Protein AF-A0AA35KPJ9-F1 (afdb_monomer)

Secondary structure (DSSP, 8-state):
----HHHHHHTS-HHHHHHHHHHHHHHHHHHHHHHHH-S-SEEEEETTEEEEE-SSEEEETTEEEEPPTT-HHHHHHHHHHHHHHHHHHHHHHHHHHHHH--S---HHHHHHHHHHHHHHHHHHHHHHHHHHHHHHHHHHTT--EEE-HHHHHHHHHHHHHHHHHHHHHHHHHHHHHHHHHHHHHTS-SS---

Organism: NCBI:txid74358

Mean predicted aligned error: 9.38 Å

pLDDT: mean 81.98, std 14.97, range [41.44, 97.06]

Nearest PDB structures (foldseek):
  7ldd-assembly1_G  TM=8.068E-01  e=1.850E-05  Mus musculus
  6wxu-assembly1_D  TM=5.592E-01  e=5.133E-03  Mus musculus
  8d9p-assembly1_A  TM=5.298E-01  e=3.736E+00  synthetic construct
  6z0c-assembly1_A  TM=5.802E-01  e=3.541E+00  Escherichia coli
  4o79-assembly1_A  TM=4.682E-01  e=2.072E+00  Arabidopsis thaliana

Foldseek 3Di:
DPPPPVVVVVVPDVLVVLVVLLVLLVVLLVLLVCQQPDQQFKWWDDPPWIKGGGLFWIDTPNDIDGDDPPDPLSVLLNVLSVLLNVLSVLLNVLSVVQNVDPPDDDLVSLVSNLVSLVSSLVSLVVSLVSVVVVCVVVVVVVTDMDGGPSSVSSVVSSVSSNVSNVSSVVVSVVVVVVVVVVVVVVDDDPDDD

Solvent-accessible surface area (backbone atoms only — not comparable to full-atom values): 10335 Å² total; per-residue (Å²): 136,82,77,66,66,69,62,62,67,64,67,59,50,73,70,57,54,53,50,52,53,44,51,50,49,51,53,41,47,52,50,50,54,50,46,51,72,34,34,46,30,31,36,39,57,50,104,89,54,61,32,28,34,28,80,50,27,28,35,44,89,93,46,72,47,73,56,73,80,81,47,68,67,54,50,53,37,52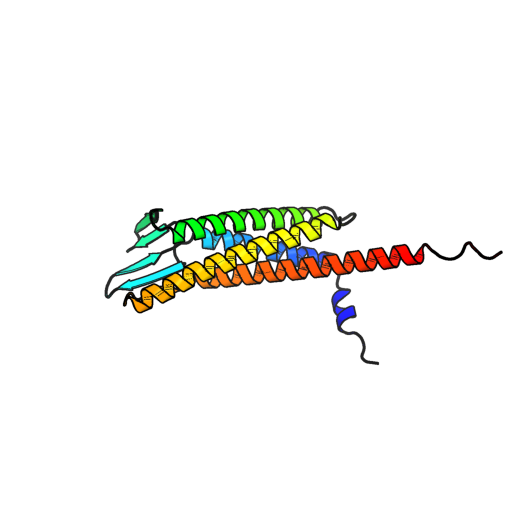,51,29,52,52,51,22,50,55,21,41,50,54,23,46,52,41,45,47,54,59,64,73,45,88,66,80,88,58,70,66,48,41,52,49,28,19,52,26,19,41,52,21,18,53,30,43,48,52,34,50,50,54,53,50,52,51,42,53,55,36,47,76,71,75,41,53,56,44,83,32,70,36,43,57,50,47,53,50,39,25,52,48,27,42,49,55,16,53,53,32,48,51,51,44,51,51,53,54,52,53,52,52,55,56,59,54,70,77,63,83,90,88,85,79,136

Radius of gyration: 22.83 Å; Cα contacts (8 Å, |Δi|>4): 229; chains: 1; bounding box: 68×31×70 Å

Structure (mmCIF, N/CA/C/O backbone):
data_AF-A0AA35KPJ9-F1
#
_entry.id   AF-A0AA35KPJ9-F1
#
loop_
_atom_site.group_PDB
_atom_site.id
_atom_site.type_symbol
_atom_site.label_atom_id
_atom_site.label_alt_id
_atom_site.label_comp_id
_atom_site.label_asym_id
_atom_site.label_entity_id
_atom_site.label_seq_id
_atom_site.pdbx_PDB_ins_code
_atom_site.Cartn_x
_atom_site.Cartn_y
_atom_site.Cartn_z
_atom_site.occupancy
_atom_site.B_iso_or_equiv
_atom_site.auth_seq_id
_atom_site.auth_comp_id
_atom_site.auth_asym_id
_atom_site.auth_atom_id
_atom_site.pdbx_PDB_model_num
ATOM 1 N N . MET A 1 1 ? -38.829 -16.871 12.351 1.00 41.56 1 MET A N 1
ATOM 2 C CA . MET A 1 1 ? -37.809 -16.984 13.416 1.00 41.56 1 MET A CA 1
ATOM 3 C C . MET A 1 1 ? -36.562 -17.565 12.764 1.00 41.56 1 MET A C 1
ATOM 5 O O . MET A 1 1 ? -36.226 -18.721 12.969 1.00 41.56 1 MET A O 1
ATOM 9 N N . GLU A 1 2 ? -35.941 -16.792 11.876 1.00 43.12 2 GLU A N 1
ATOM 10 C CA . GLU A 1 2 ? -34.603 -17.107 11.378 1.00 43.12 2 GLU A CA 1
ATOM 11 C C . GLU A 1 2 ? -33.641 -16.543 12.408 1.00 43.12 2 GLU A C 1
ATOM 13 O O . GLU A 1 2 ? -33.628 -15.341 12.668 1.00 43.12 2 GLU A O 1
ATOM 18 N N . ALA A 1 3 ? -32.958 -17.450 13.096 1.00 41.44 3 ALA A N 1
ATOM 19 C CA . ALA A 1 3 ? -31.947 -17.104 14.066 1.00 41.44 3 ALA A CA 1
ATOM 20 C C . ALA A 1 3 ? -30.833 -16.326 13.360 1.00 41.44 3 ALA A C 1
ATOM 22 O O . ALA A 1 3 ? -30.304 -16.759 12.337 1.00 41.44 3 ALA A O 1
ATOM 23 N N . ASP A 1 4 ? -30.512 -15.179 13.941 1.00 46.62 4 ASP A N 1
ATOM 24 C CA . ASP A 1 4 ? -29.436 -14.273 13.581 1.00 46.62 4 ASP A CA 1
ATOM 25 C C . ASP A 1 4 ? -28.072 -14.956 13.772 1.00 46.62 4 ASP A C 1
ATOM 27 O O . ASP A 1 4 ? -27.367 -14.786 14.766 1.00 46.62 4 ASP A O 1
ATOM 31 N N . THR A 1 5 ? -27.705 -15.814 12.823 1.00 49.47 5 THR A N 1
ATOM 32 C CA . THR A 1 5 ? -26.403 -16.494 12.799 1.00 49.47 5 THR A CA 1
ATOM 33 C C . THR A 1 5 ? -25.242 -15.521 12.572 1.00 49.47 5 THR A C 1
ATOM 35 O O . THR A 1 5 ? -24.089 -15.860 12.836 1.00 49.47 5 THR A O 1
ATOM 38 N N . THR A 1 6 ? -25.530 -14.304 12.106 1.00 51.06 6 THR A N 1
ATOM 39 C CA . THR A 1 6 ? -24.558 -13.223 11.914 1.00 51.06 6 THR A CA 1
ATOM 40 C C . THR A 1 6 ? -24.154 -12.552 13.226 1.00 51.06 6 THR A C 1
ATOM 42 O O . THR A 1 6 ? -22.969 -12.271 13.410 1.00 51.06 6 THR A O 1
ATOM 45 N N . GLU A 1 7 ? -25.084 -12.355 14.164 1.00 47.19 7 GLU A N 1
ATOM 46 C CA . GLU A 1 7 ? -24.769 -11.787 15.482 1.00 47.19 7 GLU A CA 1
ATOM 47 C C . GLU A 1 7 ? -23.964 -12.747 16.378 1.00 47.19 7 GLU A C 1
ATOM 49 O O . GLU A 1 7 ? -23.061 -12.317 17.103 1.00 47.19 7 GLU A O 1
ATOM 54 N N . GLU A 1 8 ? -24.209 -14.058 16.296 1.00 44.59 8 GLU A N 1
ATOM 55 C CA . GLU A 1 8 ? -23.508 -15.061 17.118 1.00 44.59 8 GLU A CA 1
ATOM 56 C C . GLU A 1 8 ? -22.047 -15.280 16.678 1.00 44.59 8 GLU A C 1
ATOM 58 O O . GLU A 1 8 ? -21.158 -15.406 17.525 1.00 44.59 8 GLU A O 1
ATOM 63 N N . PHE A 1 9 ? -21.746 -15.227 15.372 1.00 46.06 9 PHE A N 1
ATOM 64 C CA . PHE A 1 9 ? -20.362 -15.333 14.881 1.00 46.06 9 PHE A CA 1
ATOM 65 C C . PHE A 1 9 ? -19.502 -14.123 15.293 1.00 46.06 9 PHE A C 1
ATOM 67 O O . PHE A 1 9 ? -18.282 -14.230 15.414 1.00 46.06 9 PHE A O 1
ATOM 74 N N . PHE A 1 10 ? -20.129 -12.972 15.562 1.00 46.62 10 PHE A N 1
ATOM 75 C CA . PHE A 1 10 ? -19.443 -11.730 15.925 1.00 46.62 10 PHE A CA 1
ATOM 76 C C . PHE A 1 10 ? -19.302 -11.476 17.428 1.00 46.62 10 PHE A C 1
ATOM 78 O O . PHE A 1 10 ? -18.527 -10.610 17.843 1.00 46.62 10 PHE A O 1
ATOM 85 N N . LYS A 1 11 ? -19.933 -12.304 18.266 1.00 47.31 11 LYS A N 1
ATOM 86 C CA . LYS A 1 11 ? -19.614 -12.401 19.700 1.00 47.31 11 LYS A CA 1
ATOM 87 C C . LYS A 1 11 ? -18.232 -13.014 19.965 1.00 47.31 11 LYS A C 1
ATOM 89 O O . LYS A 1 11 ? -17.787 -13.041 21.118 1.00 47.31 11 LYS A O 1
ATOM 94 N N . LEU A 1 12 ? -17.520 -13.477 18.928 1.00 49.91 12 LEU A N 1
ATOM 95 C CA . LEU A 1 12 ? -16.127 -13.909 19.021 1.00 49.91 12 LEU A CA 1
ATOM 96 C C . LEU A 1 12 ? -15.200 -12.736 19.382 1.00 49.91 12 LEU A C 1
ATOM 98 O O . LEU A 1 12 ? -14.610 -12.067 18.541 1.00 49.91 12 LEU A O 1
ATOM 102 N N . ARG A 1 13 ? -15.046 -12.556 20.697 1.00 62.19 13 ARG A N 1
ATOM 103 C CA . ARG A 1 13 ? -13.891 -12.007 21.418 1.00 62.19 13 ARG A CA 1
ATOM 104 C C . ARG A 1 13 ? -13.207 -10.834 20.676 1.00 62.19 13 ARG A C 1
ATOM 106 O O . ARG A 1 13 ? -12.263 -11.081 19.927 1.00 62.19 13 ARG A O 1
ATOM 113 N N . PRO A 1 14 ? -13.557 -9.559 20.948 1.00 65.25 14 PRO A N 1
ATOM 114 C CA . PRO A 1 14 ? -12.973 -8.375 20.287 1.00 65.25 14 PRO A CA 1
ATOM 115 C C . PRO A 1 14 ? -11.431 -8.337 20.249 1.00 65.25 14 PRO A C 1
ATOM 117 O O . PRO A 1 14 ? -10.837 -7.723 19.365 1.00 65.25 14 PRO A O 1
ATOM 120 N N . GLY A 1 15 ? -10.756 -9.045 21.160 1.00 68.69 15 GLY A N 1
ATOM 121 C CA . GLY A 1 15 ? -9.305 -9.233 21.122 1.00 68.69 15 GLY A CA 1
ATOM 122 C C . GLY A 1 15 ? -8.771 -10.086 19.958 1.00 68.69 15 GLY A C 1
ATOM 123 O O . GLY A 1 15 ? -7.642 -9.861 19.535 1.00 68.69 15 GLY A O 1
ATOM 124 N N . PHE A 1 16 ? -9.529 -11.051 19.424 1.00 76.12 16 PHE A N 1
ATOM 125 C CA . PHE A 1 16 ? -9.117 -11.843 18.254 1.00 76.12 16 PHE A CA 1
ATOM 126 C C . PHE A 1 16 ? -9.136 -10.991 16.984 1.00 76.12 16 PHE A C 1
ATOM 128 O O . PHE A 1 16 ? -8.154 -10.957 16.246 1.00 76.12 16 PHE A O 1
ATOM 135 N N . TYR A 1 17 ? -10.210 -1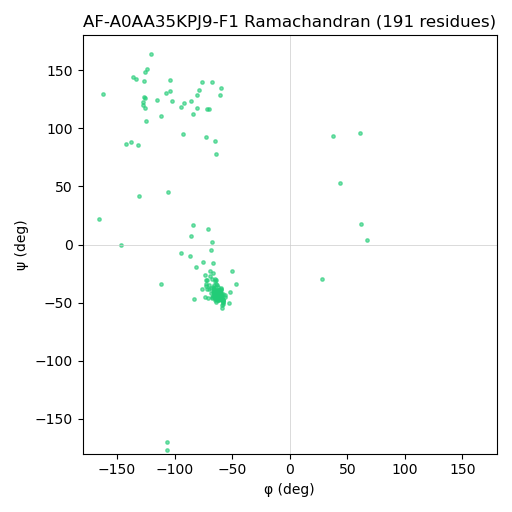0.226 16.793 1.00 76.69 17 TYR A N 1
ATOM 136 C CA . TYR A 1 17 ? -10.358 -9.304 15.672 1.00 76.69 17 TYR A CA 1
ATOM 137 C C . TYR A 1 17 ? -9.234 -8.260 15.623 1.00 76.69 17 TYR A C 1
ATOM 139 O O . TYR A 1 17 ? -8.582 -8.112 14.593 1.00 76.69 17 TYR A O 1
ATOM 147 N N . LYS A 1 18 ? -8.917 -7.613 16.756 1.00 78.38 18 LYS A N 1
ATOM 148 C CA . LYS A 1 18 ? -7.817 -6.633 16.834 1.00 78.38 18 LYS A CA 1
ATOM 149 C C . LYS A 1 18 ? -6.457 -7.240 16.471 1.00 78.38 18 LYS A C 1
ATOM 151 O O . LYS A 1 18 ? -5.658 -6.596 15.797 1.00 78.38 18 LYS A O 1
ATOM 156 N N . LYS A 1 19 ? -6.199 -8.491 16.877 1.00 83.56 19 LYS A N 1
ATOM 157 C CA . LYS A 1 19 ? -4.970 -9.224 16.518 1.00 83.56 19 LYS A CA 1
ATOM 158 C C . LYS A 1 19 ? -4.908 -9.540 15.030 1.00 83.56 19 LYS A C 1
ATOM 160 O O . LYS A 1 19 ? -3.867 -9.321 14.418 1.00 83.56 19 LYS A O 1
ATOM 165 N N . LEU A 1 20 ? -6.007 -10.037 14.463 1.00 86.00 20 LEU A N 1
ATOM 166 C CA . LEU A 1 20 ? -6.095 -10.346 13.039 1.00 86.00 20 LEU A CA 1
ATOM 167 C C . LEU A 1 20 ? -5.899 -9.083 12.198 1.00 86.00 20 LEU A C 1
ATOM 169 O O . LEU A 1 20 ? -5.113 -9.088 11.258 1.00 86.00 20 LEU A O 1
ATOM 173 N N . GLN A 1 21 ? -6.557 -7.990 12.579 1.00 86.19 21 GLN A N 1
ATOM 174 C CA . GLN A 1 21 ? -6.461 -6.708 11.899 1.00 86.19 21 GLN A CA 1
ATOM 175 C C . GLN A 1 21 ? -5.043 -6.128 11.953 1.00 86.19 21 GLN A C 1
ATOM 177 O O . GLN A 1 21 ? -4.507 -5.722 10.924 1.00 86.19 21 GLN A O 1
ATOM 182 N N . TYR A 1 22 ? -4.415 -6.120 13.133 1.00 88.12 22 TYR A N 1
ATOM 183 C CA . TYR A 1 22 ? -3.032 -5.669 13.278 1.00 88.12 22 TYR A CA 1
ATOM 184 C C . TYR A 1 22 ? -2.065 -6.547 12.471 1.00 88.12 22 TYR A C 1
ATOM 186 O O . TYR A 1 22 ? -1.236 -6.026 11.729 1.00 88.12 22 TYR A O 1
ATOM 194 N N . GLY A 1 23 ? -2.209 -7.874 12.550 1.00 91.38 23 GLY A N 1
ATOM 195 C CA . GLY A 1 23 ? -1.393 -8.817 11.784 1.00 91.38 23 GLY A CA 1
ATOM 196 C C . GLY A 1 23 ? -1.528 -8.618 10.273 1.00 91.38 23 GLY A C 1
ATOM 197 O O . GLY A 1 23 ? -0.520 -8.506 9.578 1.00 91.38 23 GLY A O 1
ATOM 198 N N . ALA A 1 24 ? -2.760 -8.492 9.773 1.00 92.81 24 ALA A N 1
ATOM 199 C CA . ALA A 1 24 ? -3.033 -8.200 8.369 1.00 92.81 24 ALA A CA 1
ATOM 200 C C . ALA A 1 24 ? -2.452 -6.843 7.943 1.00 92.81 24 ALA A C 1
ATOM 202 O O . ALA A 1 24 ? -1.857 -6.748 6.873 1.00 92.81 24 ALA A O 1
ATOM 203 N N . GLY A 1 25 ? -2.545 -5.815 8.794 1.00 92.88 25 GLY A N 1
ATOM 204 C CA . GLY A 1 25 ? -1.909 -4.517 8.566 1.00 92.88 25 GLY A CA 1
ATOM 205 C C . GLY A 1 25 ? -0.386 -4.614 8.451 1.00 92.88 25 GLY A C 1
ATOM 206 O O . GLY A 1 25 ? 0.198 -4.018 7.548 1.00 92.88 25 GLY A O 1
ATOM 207 N N . CYS A 1 26 ? 0.262 -5.397 9.320 1.00 94.19 26 CYS A N 1
ATOM 208 C CA . CYS A 1 26 ? 1.713 -5.603 9.284 1.00 94.19 26 CYS A CA 1
ATOM 209 C C . CYS A 1 26 ? 2.148 -6.314 8.007 1.00 94.19 26 CYS A C 1
ATOM 211 O O . CYS A 1 26 ? 3.072 -5.857 7.339 1.00 94.19 26 CYS A O 1
ATOM 213 N N . VAL A 1 27 ? 1.462 -7.402 7.645 1.00 95.56 27 VAL A N 1
ATOM 214 C CA . VAL A 1 27 ? 1.725 -8.122 6.393 1.00 95.56 27 VAL A CA 1
ATOM 215 C C . VAL A 1 27 ? 1.548 -7.181 5.206 1.00 95.56 27 VAL A C 1
ATOM 217 O O . VAL A 1 27 ? 2.441 -7.090 4.370 1.00 95.56 27 VAL A O 1
ATOM 220 N N . ASN A 1 28 ? 0.452 -6.421 5.166 1.00 95.94 28 ASN A N 1
ATOM 221 C CA . ASN A 1 28 ? 0.178 -5.493 4.076 1.00 95.94 28 ASN A CA 1
ATOM 222 C C . ASN A 1 28 ? 1.271 -4.425 3.924 1.00 95.94 28 ASN A C 1
ATOM 224 O O . ASN A 1 28 ? 1.746 -4.160 2.822 1.00 95.94 28 ASN A O 1
ATOM 228 N N . PHE A 1 29 ? 1.714 -3.841 5.040 1.00 95.62 29 PHE A N 1
ATOM 229 C CA . PHE A 1 29 ? 2.783 -2.848 5.038 1.00 95.62 29 PHE A CA 1
ATOM 230 C C . PHE A 1 29 ? 4.129 -3.440 4.606 1.00 95.62 29 PHE A C 1
ATOM 232 O O . PHE A 1 29 ? 4.836 -2.829 3.810 1.00 95.62 29 PHE A O 1
ATOM 239 N N . LEU A 1 30 ? 4.482 -4.640 5.074 1.00 96.06 30 LEU A N 1
ATOM 240 C CA . LEU A 1 30 ? 5.712 -5.311 4.649 1.00 96.06 30 LEU A CA 1
ATOM 241 C C . LEU A 1 30 ? 5.694 -5.616 3.152 1.00 96.06 30 LEU A C 1
ATOM 243 O O . LEU A 1 30 ? 6.676 -5.341 2.465 1.00 96.06 30 LEU A O 1
ATOM 247 N N . VAL A 1 31 ? 4.571 -6.121 2.634 1.00 95.81 31 VAL A N 1
ATOM 248 C CA . VAL A 1 31 ? 4.408 -6.356 1.196 1.00 95.81 31 VAL A CA 1
ATOM 249 C C . VAL A 1 31 ? 4.531 -5.040 0.428 1.00 95.81 31 VAL A C 1
ATOM 251 O O . VAL A 1 31 ? 5.258 -5.012 -0.559 1.00 95.81 31 VAL A O 1
ATOM 254 N N . LEU A 1 32 ? 3.927 -3.942 0.905 1.00 96.12 32 LEU A N 1
ATOM 255 C CA . LEU A 1 32 ? 4.082 -2.611 0.304 1.00 96.12 32 LEU A CA 1
ATOM 256 C C . LEU A 1 32 ? 5.558 -2.187 0.209 1.00 96.12 32 LEU A C 1
ATOM 258 O O . LEU A 1 32 ? 5.989 -1.700 -0.836 1.00 96.12 32 LEU A O 1
ATOM 262 N N . ILE A 1 33 ? 6.352 -2.379 1.265 1.00 95.56 33 ILE A N 1
ATOM 263 C CA . ILE A 1 33 ? 7.787 -2.053 1.237 1.00 95.56 33 ILE A CA 1
ATOM 264 C C . ILE A 1 33 ? 8.531 -2.938 0.234 1.00 95.56 33 ILE A C 1
ATOM 266 O O . ILE A 1 33 ? 9.304 -2.416 -0.569 1.00 95.56 33 ILE A O 1
ATOM 270 N N . ILE A 1 34 ? 8.267 -4.249 0.242 1.00 94.75 34 ILE A N 1
ATOM 271 C CA . ILE A 1 34 ? 8.905 -5.215 -0.662 1.00 94.75 34 ILE A CA 1
ATOM 272 C C . ILE A 1 34 ? 8.628 -4.846 -2.119 1.00 94.75 34 ILE A C 1
ATOM 274 O O . ILE A 1 34 ? 9.573 -4.682 -2.887 1.00 94.75 34 ILE A O 1
ATOM 278 N N . ILE A 1 35 ? 7.363 -4.640 -2.497 1.00 94.25 35 ILE A N 1
ATOM 279 C CA . ILE A 1 35 ? 7.035 -4.267 -3.877 1.00 94.25 35 ILE A CA 1
ATOM 280 C C . ILE A 1 35 ? 7.615 -2.901 -4.232 1.00 94.25 35 ILE A C 1
ATOM 282 O O . ILE A 1 35 ? 8.008 -2.693 -5.369 1.00 94.25 35 ILE A O 1
ATOM 286 N N . THR A 1 36 ? 7.734 -1.970 -3.281 1.00 93.38 36 THR A N 1
ATOM 287 C CA . THR A 1 36 ? 8.316 -0.654 -3.568 1.00 93.38 36 THR A CA 1
ATOM 288 C C . THR A 1 36 ? 9.765 -0.788 -4.019 1.00 93.38 36 THR A C 1
ATOM 290 O O . THR A 1 36 ? 10.137 -0.178 -5.013 1.00 93.38 36 THR A O 1
ATOM 293 N N . ILE A 1 37 ? 10.584 -1.575 -3.319 1.00 92.12 37 ILE A N 1
ATOM 294 C CA . ILE A 1 37 ? 12.017 -1.720 -3.636 1.00 92.12 37 ILE A CA 1
ATOM 295 C C . ILE A 1 37 ? 12.292 -2.709 -4.773 1.00 92.12 37 ILE A C 1
ATOM 297 O O . ILE A 1 37 ? 13.381 -2.697 -5.352 1.00 92.12 37 ILE A O 1
ATOM 301 N N . SER A 1 38 ? 11.331 -3.580 -5.066 1.00 92.06 38 SER A N 1
ATOM 302 C CA . SER A 1 38 ? 11.521 -4.698 -5.974 1.00 92.06 38 SER A CA 1
ATOM 303 C C . SER A 1 38 ? 11.534 -4.261 -7.452 1.00 92.06 38 SER A C 1
ATOM 305 O O . SER A 1 38 ? 10.757 -3.389 -7.861 1.00 92.06 38 SER A O 1
ATOM 307 N N . PRO A 1 39 ? 12.424 -4.843 -8.281 1.00 89.25 39 PRO A N 1
ATOM 308 C CA . PRO A 1 39 ? 12.539 -4.532 -9.703 1.00 89.25 39 PRO A CA 1
ATOM 309 C C . PRO A 1 39 ? 11.576 -5.337 -10.598 1.00 89.25 39 PRO A C 1
ATOM 311 O O . PRO A 1 39 ? 11.722 -5.276 -11.818 1.00 89.25 39 PRO A O 1
ATOM 314 N N . TYR A 1 40 ? 10.639 -6.117 -10.043 1.00 90.44 40 TYR A N 1
ATOM 315 C CA . TYR A 1 40 ? 9.807 -7.083 -10.780 1.00 90.44 40 TYR A CA 1
ATOM 316 C C . TYR A 1 40 ? 8.357 -6.607 -10.963 1.00 90.44 40 TYR A C 1
ATOM 318 O O . TYR A 1 40 ? 7.407 -7.374 -10.784 1.00 90.44 40 TYR A O 1
ATOM 326 N N . TRP A 1 41 ? 8.169 -5.339 -11.343 1.00 91.56 41 TRP A N 1
ATOM 327 C CA . TRP A 1 41 ? 6.844 -4.794 -11.672 1.00 91.56 41 TRP A CA 1
ATOM 328 C C . TRP A 1 41 ? 6.429 -5.094 -13.103 1.00 91.56 41 TRP A C 1
ATOM 330 O O . TRP A 1 41 ? 5.302 -5.520 -13.352 1.00 91.56 41 TRP A O 1
ATOM 340 N N . LEU A 1 42 ? 7.345 -4.851 -14.032 1.00 89.25 42 LEU A N 1
ATOM 341 C CA . LEU A 1 42 ? 7.136 -5.001 -15.462 1.00 89.25 42 LEU A CA 1
ATOM 342 C C . LEU A 1 42 ? 8.317 -5.760 -16.061 1.00 89.25 42 LEU A C 1
ATOM 344 O O . LEU A 1 42 ? 9.463 -5.523 -15.680 1.00 89.25 42 LEU A O 1
ATOM 348 N N . GLU A 1 43 ? 8.043 -6.626 -17.026 1.00 88.38 43 GLU A N 1
ATOM 349 C CA . GLU A 1 43 ? 9.057 -7.292 -17.841 1.00 88.38 43 GLU A CA 1
ATOM 350 C C . GLU A 1 43 ? 8.918 -6.849 -19.290 1.00 88.38 43 GLU A C 1
ATOM 352 O O . GLU A 1 43 ? 7.853 -6.970 -19.899 1.00 88.38 43 GLU A O 1
ATOM 357 N N . TYR A 1 44 ? 10.016 -6.329 -19.828 1.00 84.06 44 TYR A N 1
ATOM 358 C CA . TYR A 1 44 ? 10.185 -6.069 -21.246 1.00 84.06 44 TYR A CA 1
ATOM 359 C C . TYR A 1 44 ? 10.824 -7.301 -21.880 1.00 84.06 44 TYR A C 1
ATOM 361 O O . TYR A 1 44 ? 11.931 -7.683 -21.489 1.00 84.06 44 TYR A O 1
ATOM 369 N N . SER A 1 45 ? 10.159 -7.892 -22.874 1.00 76.00 45 SER A N 1
ATOM 370 C CA . SER A 1 45 ? 10.732 -8.974 -23.676 1.00 76.00 45 SER A CA 1
ATOM 371 C C . SER A 1 45 ? 10.973 -8.488 -25.100 1.00 76.00 45 SER A C 1
ATOM 373 O O . SER A 1 45 ? 10.038 -8.214 -25.849 1.00 76.00 45 SER A O 1
ATOM 375 N N . ALA A 1 46 ? 12.246 -8.352 -25.468 1.00 69.19 46 ALA A N 1
ATOM 376 C CA . ALA A 1 46 ? 12.668 -8.059 -26.832 1.00 69.19 46 ALA A CA 1
ATOM 377 C C . ALA A 1 46 ? 13.653 -9.145 -27.267 1.00 69.19 46 ALA A C 1
ATOM 379 O O . ALA A 1 46 ? 14.765 -9.140 -26.754 1.00 69.19 46 ALA A O 1
ATOM 380 N N . GLU A 1 47 ? 13.203 -10.057 -28.145 1.00 60.28 47 GLU A N 1
ATOM 381 C CA . GLU A 1 47 ? 13.838 -11.165 -28.912 1.00 60.28 47 GLU A CA 1
ATOM 382 C C . GLU A 1 47 ? 15.106 -11.896 -28.386 1.00 60.28 47 GLU A C 1
ATOM 384 O O . GLU A 1 47 ? 15.258 -13.085 -28.647 1.00 60.28 47 GLU A O 1
ATOM 389 N N . ALA A 1 48 ? 15.997 -11.270 -27.617 1.00 63.97 48 ALA A N 1
ATOM 390 C CA . ALA A 1 48 ? 17.134 -11.896 -26.932 1.00 63.97 48 ALA A CA 1
ATOM 391 C C . ALA A 1 48 ? 17.504 -11.257 -25.571 1.00 63.97 48 ALA A C 1
ATOM 393 O O . ALA A 1 48 ? 18.449 -11.697 -24.918 1.00 63.97 48 ALA A O 1
ATOM 394 N N . ASN A 1 49 ? 16.795 -10.213 -25.132 1.00 68.62 49 ASN A N 1
ATOM 395 C CA . ASN A 1 49 ? 17.158 -9.379 -23.990 1.00 68.62 49 ASN A CA 1
ATOM 396 C C . ASN A 1 49 ? 15.934 -9.048 -23.128 1.00 68.62 49 ASN A C 1
ATOM 398 O O . ASN A 1 49 ? 15.300 -8.005 -23.299 1.00 68.62 49 ASN A O 1
ATOM 402 N N . ASN A 1 50 ? 15.635 -9.920 -22.163 1.00 76.75 50 ASN A N 1
ATOM 403 C CA . ASN A 1 50 ? 14.631 -9.625 -21.145 1.00 76.75 50 ASN A CA 1
ATOM 404 C C . ASN A 1 50 ? 15.222 -8.697 -20.083 1.00 76.75 50 ASN A C 1
ATOM 406 O O . ASN A 1 50 ? 16.319 -8.938 -19.561 1.00 76.75 50 ASN A O 1
ATOM 410 N N . PHE A 1 51 ? 14.482 -7.651 -19.735 1.00 86.31 51 PHE A N 1
ATOM 411 C CA . PHE A 1 51 ? 14.818 -6.816 -18.593 1.00 86.31 51 PHE A CA 1
ATOM 412 C C . PHE A 1 51 ? 13.589 -6.498 -17.768 1.00 86.31 51 PHE A C 1
ATOM 414 O O . PHE A 1 51 ? 12.489 -6.316 -18.288 1.00 86.31 51 PHE A O 1
ATOM 421 N N . THR A 1 52 ? 13.797 -6.440 -16.460 1.00 88.94 52 THR A N 1
ATOM 422 C CA . THR A 1 52 ? 12.738 -6.163 -15.503 1.00 88.94 52 THR A CA 1
ATOM 423 C C . THR A 1 52 ? 12.864 -4.730 -15.027 1.00 88.94 52 THR A C 1
ATOM 425 O O . THR A 1 52 ? 13.963 -4.194 -14.844 1.00 88.94 52 THR A O 1
ATOM 428 N N . MET A 1 53 ? 11.726 -4.083 -14.856 1.00 87.56 53 MET A N 1
ATOM 429 C CA . MET A 1 53 ? 11.633 -2.702 -14.438 1.00 87.56 53 MET A CA 1
ATOM 430 C C . MET A 1 53 ? 10.735 -2.621 -13.213 1.00 87.56 53 MET A C 1
ATOM 432 O O . MET A 1 53 ? 9.599 -3.085 -13.236 1.00 87.56 53 MET A O 1
ATOM 436 N N . GLY A 1 54 ? 11.257 -2.019 -12.150 1.00 89.44 54 GLY A N 1
ATOM 437 C CA . GLY A 1 54 ? 10.513 -1.614 -10.967 1.00 89.44 54 GLY A CA 1
ATOM 438 C C . GLY A 1 54 ? 10.321 -0.104 -10.904 1.00 89.44 54 GLY A C 1
ATOM 439 O O . GLY A 1 54 ? 10.626 0.646 -11.833 1.00 89.44 54 GLY A O 1
ATOM 440 N N . VAL A 1 55 ? 9.840 0.358 -9.751 1.00 89.31 55 VAL A N 1
ATOM 441 C CA . VAL A 1 55 ? 9.568 1.782 -9.508 1.00 89.31 55 VAL A CA 1
ATOM 442 C C . VAL A 1 55 ? 10.866 2.598 -9.408 1.00 89.31 55 VAL A C 1
ATOM 444 O O . VAL A 1 55 ? 10.949 3.727 -9.907 1.00 89.31 55 VAL A O 1
ATOM 447 N N . TRP A 1 56 ? 11.903 2.037 -8.782 1.00 90.81 56 TRP A N 1
ATOM 448 C CA . TRP A 1 56 ? 13.181 2.722 -8.528 1.00 90.81 56 TRP A CA 1
ATOM 449 C C . TRP A 1 56 ? 14.341 2.149 -9.325 1.00 90.81 56 TRP A C 1
ATOM 451 O O . TRP A 1 56 ? 15.234 2.891 -9.734 1.00 90.81 56 TRP A O 1
ATOM 461 N N . THR A 1 57 ? 14.324 0.843 -9.550 1.00 90.62 57 THR A N 1
ATOM 462 C CA . THR A 1 57 ? 15.423 0.087 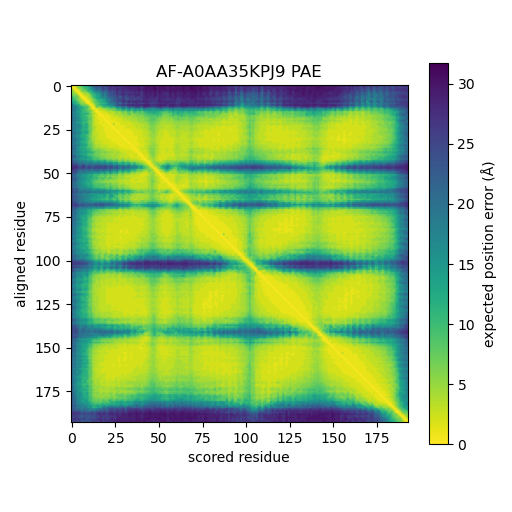-10.138 1.00 90.62 57 THR A CA 1
ATOM 463 C C . THR A 1 57 ? 14.949 -0.657 -11.373 1.00 90.62 57 THR A C 1
ATOM 465 O O . THR A 1 57 ? 13.778 -0.999 -11.509 1.00 90.62 57 THR A O 1
ATOM 468 N N . TYR A 1 58 ? 15.866 -0.880 -12.300 1.00 89.44 58 TYR A N 1
ATOM 469 C CA . TYR A 1 58 ? 15.680 -1.796 -13.415 1.00 89.44 58 TYR A CA 1
ATOM 470 C C . TYR A 1 58 ? 16.837 -2.784 -13.396 1.00 89.44 58 TYR A C 1
ATOM 472 O O . TYR A 1 58 ? 17.939 -2.430 -12.971 1.00 89.44 58 TYR A O 1
ATOM 480 N N . CYS A 1 59 ? 16.605 -4.011 -13.842 1.00 88.31 59 CYS A N 1
ATOM 481 C CA . CYS A 1 59 ? 17.631 -5.038 -13.906 1.00 88.31 59 CYS A CA 1
ATOM 482 C C . CYS A 1 59 ? 17.691 -5.628 -15.316 1.00 88.31 59 CYS A C 1
ATOM 484 O O . CYS A 1 59 ? 16.692 -6.086 -15.864 1.00 88.31 59 CYS A O 1
ATOM 486 N N . PHE A 1 60 ? 18.893 -5.622 -15.888 1.00 86.88 60 PHE A N 1
ATOM 487 C CA . PHE A 1 60 ? 19.213 -6.145 -17.211 1.00 86.88 60 PHE A CA 1
ATOM 488 C C . PHE A 1 60 ? 20.386 -7.121 -17.078 1.00 86.88 60 PHE A C 1
ATOM 490 O O . PHE A 1 60 ? 21.438 -6.741 -16.566 1.00 86.88 60 PHE A O 1
ATOM 497 N N . GLN A 1 61 ? 20.222 -8.379 -17.506 1.00 78.62 61 GLN A N 1
ATOM 498 C CA . GLN A 1 61 ? 21.284 -9.404 -17.480 1.00 78.62 61 GLN A CA 1
ATOM 499 C C . GLN A 1 61 ? 22.107 -9.429 -16.164 1.00 78.62 61 GLN A C 1
ATOM 501 O O . GLN A 1 61 ? 23.336 -9.351 -16.172 1.00 78.62 61 GLN A O 1
ATOM 506 N N . LYS A 1 62 ? 21.425 -9.515 -15.010 1.00 75.94 62 LYS A N 1
ATOM 507 C CA . LYS A 1 62 ? 22.004 -9.513 -13.641 1.00 75.94 62 LYS A CA 1
ATOM 508 C C . LYS A 1 62 ? 22.676 -8.207 -13.187 1.00 75.94 62 LYS A C 1
ATOM 510 O O . LYS A 1 62 ? 23.208 -8.160 -12.080 1.00 75.94 62 LYS A O 1
ATOM 515 N N . LYS A 1 63 ? 22.640 -7.142 -13.988 1.00 85.38 63 LYS A N 1
ATOM 516 C CA . LYS A 1 63 ? 23.068 -5.799 -13.579 1.00 85.38 63 LYS A CA 1
ATOM 517 C C . LYS A 1 63 ? 21.843 -4.950 -13.282 1.00 85.38 63 LYS A C 1
ATOM 519 O O . LYS A 1 63 ? 20.986 -4.783 -14.144 1.00 85.38 63 LYS A O 1
ATOM 524 N N . CYS A 1 64 ? 21.774 -4.412 -12.070 1.00 88.56 64 CYS A N 1
ATOM 525 C CA . CYS A 1 64 ? 20.693 -3.525 -11.666 1.00 88.56 64 CYS A CA 1
ATOM 526 C C . CYS A 1 64 ? 21.174 -2.075 -11.652 1.00 88.56 64 CYS A C 1
ATOM 528 O O . CYS A 1 64 ? 22.238 -1.765 -11.115 1.00 88.56 64 CYS A O 1
ATOM 530 N N . GLY A 1 65 ? 20.388 -1.198 -12.265 1.00 86.88 65 GLY A N 1
ATOM 531 C CA . GLY A 1 65 ? 20.611 0.239 -12.310 1.00 86.88 65 GLY A CA 1
ATOM 532 C C . GLY A 1 65 ? 19.444 1.001 -11.694 1.00 86.88 65 GLY A C 1
ATOM 533 O O . GLY A 1 65 ? 18.347 0.473 -11.510 1.00 86.88 65 GLY A O 1
ATOM 534 N N . LEU A 1 66 ? 19.677 2.273 -11.380 1.00 87.00 66 LEU A N 1
ATOM 535 C CA . LEU A 1 66 ? 18.628 3.194 -10.951 1.00 87.00 66 LEU A CA 1
ATOM 536 C C . LEU A 1 66 ? 17.878 3.727 -12.169 1.00 87.00 66 LEU A C 1
ATOM 538 O O . LEU A 1 66 ? 18.484 4.243 -13.109 1.00 87.00 66 LEU A O 1
ATOM 542 N N . VAL A 1 67 ? 16.550 3.637 -12.141 1.00 83.00 67 VAL A N 1
ATOM 543 C CA . VAL A 1 67 ? 15.709 4.221 -13.184 1.00 83.00 67 VAL A CA 1
ATOM 544 C C . VAL A 1 67 ? 15.769 5.741 -13.058 1.00 83.00 67 VAL A C 1
ATOM 546 O O . VAL A 1 67 ? 15.331 6.316 -12.053 1.00 83.00 67 VAL A O 1
ATOM 549 N N . SER A 1 68 ? 16.298 6.391 -14.094 1.00 75.06 68 SER A N 1
ATOM 550 C CA . SER A 1 68 ? 16.422 7.846 -14.147 1.00 75.06 68 SER A CA 1
ATOM 551 C C . SER A 1 68 ? 15.053 8.523 -14.027 1.00 75.06 68 SER A C 1
ATOM 553 O O . SER A 1 68 ? 14.086 8.140 -14.686 1.00 75.06 68 SER A O 1
ATOM 555 N N . ALA A 1 69 ? 14.970 9.563 -13.194 1.00 61.84 69 ALA A N 1
ATOM 556 C CA . ALA A 1 69 ? 13.734 10.277 -12.857 1.00 61.84 69 ALA A CA 1
ATOM 557 C C . ALA A 1 69 ? 13.159 11.136 -14.004 1.00 61.84 69 ALA A C 1
ATOM 559 O O . ALA A 1 69 ? 12.285 11.966 -13.775 1.00 61.84 69 ALA A O 1
ATOM 560 N N . ARG A 1 70 ? 13.637 10.965 -15.243 1.00 69.56 70 ARG A N 1
ATOM 561 C CA . ARG A 1 70 ? 13.259 11.817 -16.378 1.00 69.56 70 ARG A CA 1
ATOM 562 C C . ARG A 1 70 ? 11.810 11.618 -16.829 1.00 69.56 70 ARG A C 1
ATOM 564 O O . ARG A 1 70 ? 11.241 12.508 -17.450 1.00 69.56 70 ARG A O 1
ATOM 571 N N . SER A 1 71 ? 11.206 10.466 -16.537 1.00 81.19 71 SER A N 1
ATOM 572 C CA . SER A 1 71 ? 9.816 10.211 -16.917 1.00 81.19 71 SER A CA 1
ATOM 573 C C . SER A 1 71 ? 8.838 10.758 -15.870 1.00 81.19 71 SER A C 1
ATOM 575 O O . SER A 1 71 ? 8.890 10.393 -14.695 1.00 81.19 71 SER A O 1
ATOM 577 N N . VAL A 1 72 ? 7.920 11.620 -16.316 1.00 86.75 72 VAL A N 1
ATOM 578 C CA . VAL A 1 72 ? 6.927 12.287 -15.454 1.00 86.75 72 VAL A CA 1
ATOM 579 C C . VAL A 1 72 ? 6.033 11.273 -14.734 1.00 86.75 72 VAL A C 1
ATOM 581 O O . VAL A 1 72 ? 5.747 11.431 -13.551 1.00 86.75 72 VAL A O 1
ATOM 584 N N . TYR A 1 73 ? 5.633 10.193 -15.412 1.00 88.50 73 TYR A N 1
ATOM 585 C CA . TYR A 1 73 ? 4.748 9.192 -14.811 1.00 88.50 73 TYR A CA 1
ATOM 586 C C . TYR A 1 73 ? 5.419 8.449 -13.643 1.00 88.50 73 TYR A C 1
ATOM 588 O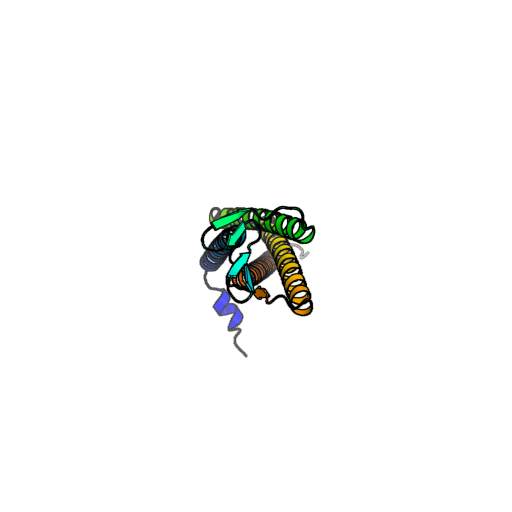 O . TYR A 1 73 ? 4.773 8.250 -12.618 1.00 88.50 73 TYR A O 1
ATOM 596 N N . LEU A 1 74 ? 6.712 8.100 -13.740 1.00 89.00 74 LEU A N 1
ATOM 597 C CA . LEU A 1 74 ? 7.427 7.460 -12.628 1.00 89.00 74 LEU A CA 1
ATOM 598 C C . LEU A 1 74 ? 7.576 8.393 -11.436 1.00 89.00 74 LEU A C 1
ATOM 600 O O . LEU A 1 74 ? 7.526 7.927 -10.305 1.00 89.00 74 LEU A O 1
ATOM 604 N N . PHE A 1 75 ? 7.750 9.695 -11.668 1.00 91.69 75 PHE A N 1
ATOM 605 C CA . PHE A 1 75 ? 7.787 10.666 -10.578 1.00 91.69 75 PHE A CA 1
ATOM 606 C C . PHE A 1 75 ? 6.464 10.673 -9.798 1.00 91.69 75 PHE A C 1
ATOM 608 O O . PHE A 1 75 ? 6.473 10.568 -8.572 1.00 91.69 75 PHE A O 1
ATOM 615 N N . VAL A 1 76 ? 5.331 10.704 -10.508 1.00 93.44 76 VAL A N 1
ATOM 616 C CA . VAL A 1 76 ? 3.994 10.644 -9.894 1.00 93.44 76 VAL A CA 1
ATOM 617 C C . VAL A 1 76 ? 3.785 9.323 -9.154 1.00 93.44 76 VAL A C 1
ATOM 619 O O . VAL A 1 76 ? 3.377 9.333 -7.996 1.00 93.44 76 VAL A O 1
ATOM 622 N N . VAL A 1 77 ? 4.117 8.189 -9.780 1.00 93.81 77 VAL A N 1
ATOM 623 C CA . VAL A 1 77 ? 4.017 6.865 -9.147 1.00 93.81 77 VAL A CA 1
ATOM 624 C C . VAL A 1 77 ? 4.859 6.820 -7.870 1.00 93.81 77 VAL A C 1
ATOM 626 O O . VAL A 1 77 ? 4.334 6.490 -6.813 1.00 93.81 77 VAL A O 1
ATOM 629 N N . ARG A 1 78 ? 6.129 7.237 -7.911 1.00 94.12 78 ARG A N 1
ATOM 630 C CA . ARG A 1 78 ? 7.008 7.282 -6.729 1.00 94.12 78 ARG A CA 1
ATOM 631 C C . ARG A 1 78 ? 6.421 8.121 -5.597 1.00 94.12 78 ARG A C 1
ATOM 633 O O . ARG A 1 78 ? 6.446 7.683 -4.450 1.00 94.12 78 ARG A O 1
ATOM 640 N N . ALA A 1 79 ? 5.866 9.292 -5.909 1.00 95.69 79 ALA A N 1
ATOM 641 C CA . ALA A 1 79 ? 5.215 10.139 -4.915 1.00 95.69 79 ALA A CA 1
ATOM 642 C C . ALA A 1 79 ? 4.001 9.439 -4.276 1.00 95.69 79 ALA A C 1
ATOM 644 O O . ALA A 1 79 ? 3.874 9.435 -3.053 1.00 95.69 79 ALA A O 1
ATOM 645 N N . LEU A 1 80 ? 3.155 8.784 -5.079 1.00 96.19 80 LEU A N 1
ATOM 646 C CA . LEU A 1 80 ? 2.006 8.016 -4.585 1.00 96.19 80 LEU A CA 1
ATOM 647 C C . LEU A 1 80 ? 2.431 6.859 -3.672 1.00 96.19 80 LEU A C 1
ATOM 649 O O . LEU A 1 80 ? 1.814 6.658 -2.630 1.00 96.19 80 LEU A O 1
ATOM 653 N N . PHE A 1 81 ? 3.506 6.145 -4.017 1.00 94.94 81 PHE A N 1
ATOM 654 C CA . PHE A 1 81 ? 4.076 5.094 -3.169 1.00 94.94 81 PHE A CA 1
ATOM 655 C C . PHE A 1 81 ? 4.577 5.640 -1.830 1.00 94.94 81 PHE A C 1
ATOM 657 O O . PHE A 1 81 ? 4.285 5.061 -0.788 1.00 94.94 81 PHE A O 1
ATOM 664 N N . ILE A 1 82 ? 5.279 6.776 -1.830 1.00 96.00 82 ILE A N 1
ATOM 665 C CA . ILE A 1 82 ? 5.758 7.414 -0.594 1.00 96.00 82 ILE A CA 1
ATOM 666 C C . ILE A 1 82 ? 4.580 7.824 0.298 1.00 96.00 82 ILE A C 1
ATOM 668 O O . ILE A 1 82 ? 4.605 7.566 1.502 1.00 96.00 82 ILE A O 1
ATOM 672 N N . ILE A 1 83 ? 3.531 8.412 -0.285 1.00 96.25 83 ILE A N 1
ATOM 673 C CA . ILE A 1 83 ? 2.314 8.776 0.453 1.00 96.25 83 ILE A CA 1
ATOM 674 C C . ILE A 1 83 ? 1.644 7.518 1.018 1.00 96.25 83 ILE A C 1
ATOM 676 O O . ILE A 1 83 ? 1.317 7.487 2.202 1.00 96.25 83 ILE A O 1
ATOM 680 N N . ALA A 1 84 ? 1.505 6.456 0.218 1.00 95.75 84 ALA A N 1
ATOM 681 C CA . ALA A 1 84 ? 0.926 5.191 0.663 1.00 95.75 84 ALA A CA 1
ATOM 682 C C . ALA A 1 84 ? 1.722 4.559 1.816 1.00 95.75 84 ALA A C 1
ATOM 684 O O . ALA A 1 84 ? 1.121 4.073 2.772 1.00 95.75 84 ALA A O 1
ATOM 685 N N . ILE A 1 85 ? 3.058 4.618 1.780 1.00 96.25 85 ILE A N 1
ATOM 686 C CA . ILE A 1 85 ? 3.923 4.151 2.874 1.00 96.25 85 ILE A CA 1
ATOM 687 C C . ILE A 1 85 ? 3.699 4.993 4.135 1.00 96.25 85 ILE A C 1
ATOM 689 O O . ILE A 1 85 ? 3.511 4.434 5.215 1.00 96.25 85 ILE A O 1
ATOM 693 N N . GLY A 1 86 ? 3.664 6.323 4.020 1.00 95.94 86 GLY A N 1
ATOM 694 C CA . GLY A 1 86 ? 3.391 7.207 5.158 1.00 95.94 86 GLY A CA 1
ATOM 695 C C . GLY A 1 86 ? 2.017 6.946 5.788 1.00 95.94 86 GLY A C 1
ATOM 696 O O . GLY A 1 86 ? 1.886 6.801 7.007 1.00 95.94 86 GLY A O 1
ATOM 697 N N . CYS A 1 87 ? 0.986 6.803 4.956 1.00 94.94 87 CYS A N 1
ATOM 698 C CA . CYS A 1 87 ? -0.364 6.462 5.394 1.00 94.94 87 CYS A CA 1
ATOM 699 C C . CYS A 1 87 ? -0.437 5.056 6.016 1.00 94.94 87 CYS A C 1
ATOM 701 O O . CYS A 1 87 ? -1.034 4.887 7.077 1.00 94.94 87 CYS A O 1
ATOM 703 N N . GLY A 1 88 ? 0.228 4.059 5.429 1.00 93.12 88 GLY A N 1
ATOM 704 C CA . GLY A 1 88 ? 0.307 2.706 5.981 1.00 93.12 88 GLY A CA 1
ATOM 705 C C . GLY A 1 88 ? 1.011 2.661 7.341 1.00 93.12 88 GLY A C 1
ATOM 706 O O . GLY A 1 88 ? 0.540 1.995 8.262 1.00 93.12 88 GLY A O 1
ATOM 707 N N . LEU A 1 89 ? 2.086 3.433 7.517 1.00 94.19 89 LEU A N 1
ATOM 708 C CA . LEU A 1 89 ? 2.801 3.524 8.790 1.00 94.19 89 LEU A CA 1
ATOM 709 C C . LEU A 1 89 ? 1.934 4.162 9.885 1.00 94.19 89 LEU A C 1
ATOM 711 O O . LEU A 1 89 ? 1.860 3.655 11.003 1.00 94.19 89 LEU A O 1
ATOM 715 N N . THR A 1 90 ? 1.234 5.253 9.570 1.00 92.62 90 THR A N 1
ATOM 716 C CA . THR A 1 90 ? 0.315 5.903 10.524 1.00 92.62 90 THR A CA 1
ATOM 717 C C . THR A 1 90 ? -0.884 5.012 10.876 1.00 92.62 90 THR A C 1
ATOM 719 O O . THR A 1 90 ? -1.276 4.943 12.045 1.00 92.62 90 THR A O 1
ATOM 722 N N . ALA A 1 91 ? -1.425 4.256 9.915 1.00 90.00 91 ALA A N 1
ATOM 723 C CA . ALA A 1 91 ? -2.437 3.224 10.155 1.00 90.00 91 ALA A CA 1
ATOM 724 C C . ALA A 1 91 ? -1.929 2.096 11.076 1.00 90.00 91 ALA A C 1
ATOM 726 O O . ALA A 1 91 ? -2.654 1.624 11.956 1.00 90.00 91 ALA A O 1
ATOM 727 N N . LEU A 1 92 ? -0.668 1.682 10.925 1.00 89.56 92 LEU A N 1
ATOM 728 C CA . LEU A 1 92 ? -0.051 0.682 11.796 1.00 89.56 92 LEU A CA 1
ATOM 729 C C . LEU A 1 92 ? 0.153 1.186 13.221 1.00 89.56 92 LEU A C 1
ATOM 731 O O . LEU A 1 92 ? -0.172 0.472 14.167 1.00 89.56 92 LEU A O 1
ATOM 735 N N . ILE A 1 93 ? 0.656 2.410 13.385 1.00 89.38 93 ILE A N 1
ATOM 736 C CA . ILE A 1 93 ? 0.888 3.003 14.708 1.00 89.38 93 ILE A CA 1
ATOM 737 C C . ILE A 1 93 ? -0.441 3.154 15.454 1.00 89.38 93 ILE A C 1
ATOM 739 O O . ILE A 1 93 ? -0.553 2.763 16.616 1.00 89.38 93 ILE A O 1
ATOM 743 N N . THR A 1 94 ? -1.478 3.664 14.787 1.00 85.94 94 THR A N 1
ATOM 744 C CA . THR A 1 94 ? -2.813 3.795 15.395 1.00 85.94 94 THR A CA 1
ATOM 745 C C . THR A 1 94 ? -3.375 2.432 15.808 1.00 85.94 94 THR A C 1
ATOM 747 O O . THR A 1 94 ? -3.831 2.283 16.945 1.00 85.94 94 THR A O 1
ATOM 750 N N . SER A 1 95 ? -3.234 1.411 14.956 1.00 82.38 95 SER A N 1
ATOM 751 C CA . SER A 1 95 ? -3.653 0.032 15.247 1.00 82.38 95 SER A CA 1
ATOM 752 C C . SER A 1 95 ? -2.855 -0.604 16.395 1.00 82.38 95 SER A C 1
ATOM 754 O O . SER A 1 95 ? -3.440 -1.239 17.272 1.00 82.38 95 SER A O 1
ATOM 756 N N . TRP A 1 96 ? -1.540 -0.369 16.460 1.00 83.38 96 TRP A N 1
ATOM 757 C CA . TRP A 1 96 ? -0.682 -0.811 17.564 1.00 83.38 96 TRP A CA 1
ATOM 758 C C . TRP A 1 96 ? -1.115 -0.196 18.891 1.00 83.38 96 TRP A C 1
ATOM 760 O O . TRP A 1 96 ? -1.291 -0.907 19.876 1.00 83.38 96 TRP A O 1
ATOM 770 N N . THR A 1 97 ? -1.368 1.116 18.926 1.00 77.38 97 THR A N 1
ATOM 771 C CA . THR A 1 97 ? -1.804 1.765 20.173 1.00 77.38 97 THR A CA 1
ATOM 772 C C . THR A 1 97 ? -3.167 1.265 20.653 1.00 77.38 97 THR A C 1
ATOM 774 O O . THR A 1 97 ? -3.396 1.231 21.861 1.00 77.38 97 THR A O 1
ATOM 777 N N . SER A 1 98 ? -4.056 0.852 19.739 1.00 69.25 98 SER A N 1
ATOM 778 C CA . SER A 1 98 ? -5.335 0.210 20.082 1.00 69.25 98 SER A CA 1
ATOM 779 C C . SER A 1 98 ? -5.142 -1.216 20.613 1.00 69.25 98 SER A C 1
ATOM 781 O O . SER A 1 98 ? -5.909 -1.677 21.456 1.00 69.25 98 SER A O 1
ATOM 783 N N . PHE A 1 99 ? -4.092 -1.910 20.161 1.00 66.69 99 PHE A N 1
ATOM 784 C CA . PHE A 1 99 ? -3.714 -3.226 20.669 1.00 66.69 99 PHE A CA 1
ATOM 785 C C . PHE A 1 99 ? -3.072 -3.158 22.066 1.00 66.69 99 PHE A C 1
ATOM 787 O O . PHE A 1 99 ? -3.430 -3.942 22.943 1.00 66.69 99 PHE A O 1
ATOM 794 N N . SER A 1 100 ? -2.147 -2.217 22.294 1.00 66.19 100 SER A N 1
ATOM 795 C CA . SER A 1 100 ? -1.404 -2.101 23.559 1.00 66.19 100 SER A CA 1
ATOM 796 C C . SER A 1 100 ? -2.247 -1.565 24.720 1.00 66.19 100 SER A C 1
ATOM 798 O O . SER A 1 100 ? -2.049 -1.983 25.859 1.00 66.19 100 SER A O 1
ATOM 800 N N . HIS A 1 101 ? -3.205 -0.669 24.463 1.00 60.28 101 HIS A N 1
ATOM 801 C CA . HIS A 1 101 ? -4.129 -0.192 25.493 1.00 60.28 101 HIS A CA 1
ATOM 802 C C . HIS A 1 101 ? -5.410 -1.039 25.506 1.00 60.28 101 HIS A C 1
ATOM 804 O O . HIS A 1 101 ? -6.370 -0.758 24.797 1.00 60.28 101 HIS A O 1
ATOM 810 N N . CYS A 1 102 ? -5.465 -2.048 26.382 1.00 51.75 102 CYS A N 1
ATOM 811 C CA . CYS A 1 102 ? -6.685 -2.821 26.673 1.00 51.75 102 CYS A CA 1
ATOM 812 C C . CYS A 1 102 ? -7.797 -2.015 27.389 1.00 51.75 102 CYS A C 1
ATOM 814 O O . CYS A 1 102 ? -8.837 -2.577 27.724 1.00 51.75 102 CYS A O 1
ATOM 816 N N . LEU A 1 103 ? -7.608 -0.714 27.640 1.00 47.62 103 LEU A N 1
ATOM 817 C CA . LEU A 1 103 ? -8.519 0.127 28.416 1.00 47.62 103 LEU A CA 1
ATOM 818 C C . LEU A 1 103 ? -8.921 1.366 27.609 1.00 47.62 103 LEU A C 1
ATOM 820 O O . LEU A 1 103 ? -8.082 2.204 27.295 1.00 47.62 103 LEU A O 1
ATOM 824 N N . LYS A 1 104 ? -10.228 1.453 27.333 1.00 52.72 104 LYS A N 1
ATOM 825 C CA . LYS A 1 104 ? -10.967 2.567 26.715 1.00 52.72 104 LYS A CA 1
ATOM 826 C C . LYS A 1 104 ? -10.514 2.922 25.291 1.00 52.72 104 LYS A C 1
ATOM 828 O O . LYS A 1 104 ? -9.565 3.661 25.052 1.00 52.72 104 LYS A O 1
ATOM 833 N N . GLU A 1 105 ? -11.238 2.367 24.327 1.00 57.72 105 GLU A N 1
ATOM 834 C CA . GLU A 1 105 ? -11.043 2.641 22.909 1.00 57.72 105 GLU A CA 1
ATOM 835 C C . GLU A 1 105 ? -11.530 4.055 22.572 1.00 57.72 105 GLU A C 1
ATOM 837 O O . GLU A 1 105 ? -12.711 4.365 22.720 1.00 57.72 105 GLU A O 1
ATOM 842 N N . ASN A 1 106 ? -10.610 4.919 22.139 1.00 64.94 106 ASN A N 1
ATOM 843 C CA . ASN A 1 106 ? -10.961 6.250 21.659 1.00 64.94 106 ASN A CA 1
ATOM 844 C C . ASN A 1 106 ? -11.459 6.145 20.216 1.00 64.94 106 ASN A C 1
ATOM 846 O O . ASN A 1 106 ? -10.696 5.790 19.315 1.00 64.94 106 ASN A O 1
ATOM 850 N N . THR A 1 107 ? -12.721 6.512 20.013 1.00 70.62 107 THR A N 1
ATOM 851 C CA . THR A 1 107 ? -13.421 6.597 18.723 1.00 70.62 107 THR A CA 1
ATOM 852 C C . THR A 1 107 ? -12.598 7.326 17.645 1.00 70.62 107 THR A C 1
ATOM 854 O O . THR A 1 107 ? -12.580 6.908 16.486 1.00 70.62 107 THR A O 1
ATOM 857 N N . ASP A 1 108 ? -11.814 8.332 18.042 1.00 78.75 108 ASP A N 1
ATOM 858 C CA . ASP A 1 108 ? -10.949 9.122 17.156 1.00 78.75 108 ASP A CA 1
ATOM 859 C C . ASP A 1 108 ? -9.838 8.294 16.488 1.00 78.75 108 ASP A C 1
ATOM 861 O O . ASP A 1 108 ? -9.499 8.516 15.325 1.00 78.75 108 ASP A O 1
ATOM 865 N N . LYS A 1 109 ? -9.282 7.293 17.187 1.00 80.25 109 LYS A N 1
ATOM 866 C CA . LYS A 1 109 ? -8.183 6.465 16.658 1.00 80.25 109 LYS A CA 1
ATOM 867 C C . LYS A 1 109 ? -8.658 5.514 15.561 1.00 80.25 109 LYS A C 1
ATOM 869 O O . LYS A 1 109 ? -7.943 5.311 14.581 1.00 80.25 109 LYS A O 1
ATOM 874 N N . ALA A 1 110 ? -9.858 4.953 15.715 1.00 80.62 110 ALA A N 1
ATOM 875 C CA . ALA A 1 110 ? -10.465 4.084 14.708 1.00 80.62 110 ALA A CA 1
ATOM 876 C C . ALA A 1 110 ? -10.777 4.868 13.423 1.00 80.62 110 ALA A C 1
ATOM 878 O O . ALA A 1 110 ? -10.471 4.407 12.324 1.00 80.62 110 ALA A O 1
ATOM 879 N N . MET A 1 111 ? -11.295 6.093 13.565 1.00 86.00 111 MET A N 1
ATOM 880 C CA . MET A 1 111 ? -11.558 6.983 12.434 1.00 86.00 111 MET A CA 1
ATOM 881 C C . MET A 1 111 ? -10.267 7.408 11.724 1.00 86.00 111 MET A C 1
ATOM 883 O O . MET A 1 111 ? -10.207 7.379 10.496 1.00 86.00 111 MET A O 1
ATOM 887 N N . MET A 1 112 ? -9.207 7.724 12.473 1.00 89.19 112 MET A N 1
ATOM 888 C CA . MET A 1 112 ? -7.904 8.044 11.887 1.00 89.19 112 MET A CA 1
ATOM 889 C C . MET A 1 112 ? -7.320 6.860 11.103 1.00 89.19 112 MET A C 1
ATOM 891 O O . MET A 1 112 ? -6.874 7.050 9.975 1.00 89.19 112 MET A O 1
ATOM 895 N N . SER A 1 113 ? -7.376 5.644 11.661 1.00 88.94 113 SER A N 1
ATOM 896 C CA . SER A 1 113 ? -6.924 4.419 10.982 1.00 88.94 113 SER A CA 1
ATOM 897 C C . SER A 1 113 ? -7.732 4.131 9.713 1.00 88.94 113 SER A C 1
ATOM 899 O O . SER A 1 113 ? -7.169 3.737 8.692 1.00 88.94 113 SER A O 1
ATOM 901 N N . PHE A 1 114 ? -9.048 4.365 9.732 1.00 90.94 114 PHE A N 1
ATOM 902 C CA . PHE A 1 114 ? -9.883 4.279 8.534 1.00 90.94 114 PHE A CA 1
ATOM 903 C C . PHE A 1 114 ? -9.407 5.248 7.443 1.00 90.94 114 PHE A C 1
ATOM 905 O O . PHE A 1 114 ?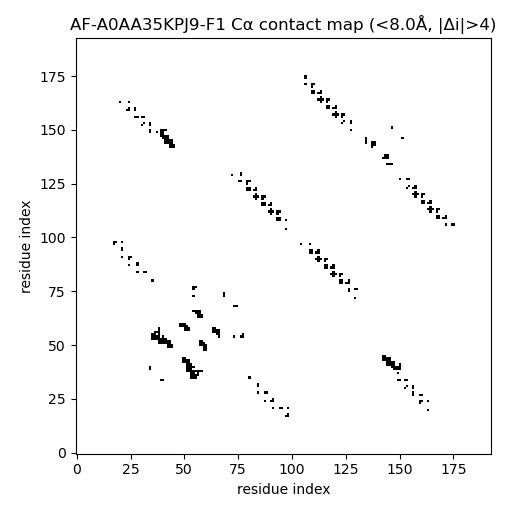 -9.121 4.814 6.327 1.00 90.94 114 PHE A O 1
ATOM 912 N N . VAL A 1 115 ? -9.285 6.538 7.770 1.00 93.94 115 VAL A N 1
ATOM 913 C CA . VAL A 1 115 ? -8.922 7.583 6.802 1.00 93.94 115 VAL A CA 1
ATOM 914 C C . VAL A 1 115 ? -7.547 7.317 6.194 1.00 93.94 115 VAL A C 1
ATOM 916 O O . VAL A 1 115 ? -7.393 7.394 4.977 1.00 93.94 115 VAL A O 1
ATOM 919 N N . THR A 1 116 ? -6.549 6.956 7.002 1.00 93.31 116 THR A N 1
ATOM 920 C CA . THR A 1 116 ? -5.193 6.708 6.493 1.00 93.31 116 THR A CA 1
ATOM 921 C C . THR A 1 116 ? -5.122 5.454 5.623 1.00 93.31 116 THR A C 1
ATOM 923 O O . THR A 1 116 ? -4.522 5.510 4.551 1.00 93.31 116 THR A O 1
ATOM 926 N N . ASN A 1 117 ? -5.786 4.352 5.996 1.00 93.88 117 ASN A N 1
ATOM 927 C CA . ASN A 1 117 ? -5.871 3.160 5.138 1.00 93.88 117 ASN A CA 1
ATOM 928 C C . ASN A 1 117 ? -6.607 3.452 3.821 1.00 93.88 117 ASN A C 1
ATOM 930 O O . ASN A 1 117 ? -6.197 2.977 2.765 1.00 93.88 117 ASN A O 1
ATOM 934 N N . PHE A 1 118 ? -7.668 4.259 3.864 1.00 95.12 118 PHE A N 1
ATOM 935 C CA . PHE A 1 118 ? -8.429 4.633 2.674 1.00 95.12 118 PHE A CA 1
ATOM 936 C C . PHE A 1 118 ? -7.607 5.501 1.711 1.00 95.12 118 PHE A C 1
ATOM 938 O O . PHE A 1 118 ? -7.577 5.233 0.510 1.00 95.12 118 PHE A O 1
ATOM 945 N N . ILE A 1 119 ? -6.873 6.490 2.233 1.00 96.38 119 ILE A N 1
ATOM 946 C CA . ILE A 1 119 ? -5.948 7.305 1.432 1.00 96.38 119 ILE A CA 1
ATOM 947 C C . ILE A 1 119 ? -4.856 6.419 0.818 1.00 96.38 119 ILE A C 1
ATOM 949 O O . ILE A 1 119 ? -4.608 6.512 -0.384 1.00 96.38 119 ILE A O 1
ATOM 953 N N . ALA A 1 120 ? -4.254 5.513 1.598 1.00 96.00 120 ALA A N 1
ATOM 954 C CA . ALA A 1 120 ? -3.259 4.569 1.087 1.00 96.00 120 ALA A CA 1
ATOM 955 C C . ALA A 1 120 ? -3.823 3.695 -0.048 1.00 96.00 120 ALA A C 1
ATOM 957 O O . ALA A 1 120 ? -3.160 3.521 -1.072 1.00 96.00 120 ALA A O 1
ATOM 958 N N . ALA A 1 121 ? -5.061 3.204 0.094 1.00 96.44 121 ALA A N 1
ATOM 959 C CA . ALA A 1 121 ? -5.742 2.427 -0.939 1.00 96.44 121 ALA A CA 1
ATOM 960 C C . ALA A 1 121 ? -5.919 3.233 -2.234 1.00 96.44 121 ALA A C 1
ATOM 962 O O . ALA A 1 121 ? -5.584 2.738 -3.308 1.00 96.44 121 ALA A O 1
ATOM 963 N N . ILE A 1 122 ? -6.388 4.483 -2.150 1.00 96.88 122 ILE A N 1
ATOM 964 C CA . ILE A 1 122 ? -6.566 5.347 -3.329 1.00 96.88 122 ILE A CA 1
ATOM 965 C C . ILE A 1 122 ? -5.224 5.646 -4.001 1.00 96.88 122 ILE A C 1
ATOM 967 O O . ILE A 1 122 ? -5.128 5.579 -5.228 1.00 96.88 122 ILE A O 1
ATOM 971 N N . CYS A 1 123 ? -4.177 5.944 -3.227 1.00 96.88 123 CYS A N 1
ATOM 972 C CA . CYS A 1 123 ? -2.840 6.179 -3.768 1.00 96.88 123 CYS A CA 1
ATOM 973 C C . CYS A 1 123 ? -2.306 4.948 -4.512 1.00 96.88 123 CYS A C 1
ATOM 975 O O . CYS A 1 123 ? -1.835 5.081 -5.643 1.00 96.88 123 CYS A O 1
ATOM 977 N N . MET A 1 124 ? -2.437 3.756 -3.919 1.00 96.50 124 MET A N 1
ATOM 978 C CA . MET A 1 124 ? -2.026 2.498 -4.550 1.00 96.50 124 MET A CA 1
ATOM 979 C C . MET A 1 124 ? -2.841 2.186 -5.803 1.00 96.50 124 MET A C 1
ATOM 981 O O . MET A 1 124 ? -2.263 1.853 -6.834 1.00 96.50 124 MET A O 1
ATOM 985 N N . LEU A 1 125 ? -4.166 2.353 -5.755 1.00 97.06 125 LEU A N 1
ATOM 986 C CA . LEU A 1 125 ? -5.033 2.165 -6.918 1.00 97.06 125 LEU A CA 1
ATOM 987 C C . LEU A 1 125 ? -4.639 3.107 -8.059 1.00 97.06 125 LEU A C 1
ATOM 989 O O . LEU A 1 125 ? -4.490 2.677 -9.199 1.00 97.06 125 LEU A O 1
ATOM 993 N N . THR A 1 126 ? -4.413 4.382 -7.745 1.00 96.50 126 THR A N 1
ATOM 994 C CA . THR A 1 126 ? -4.001 5.390 -8.729 1.00 96.50 126 THR A CA 1
ATOM 995 C C . THR A 1 126 ? -2.653 5.024 -9.351 1.00 96.50 126 THR A C 1
ATOM 997 O O . THR A 1 126 ? -2.500 5.083 -10.570 1.00 96.50 126 THR A O 1
ATOM 1000 N N . ALA A 1 127 ? -1.685 4.582 -8.542 1.00 95.19 127 ALA A N 1
ATOM 1001 C CA . ALA A 1 127 ? -0.383 4.143 -9.032 1.00 95.19 127 ALA A CA 1
ATOM 1002 C C . ALA A 1 127 ? -0.494 2.914 -9.953 1.00 95.19 127 ALA A C 1
ATOM 1004 O O . ALA A 1 127 ? 0.100 2.907 -11.032 1.00 95.19 127 ALA A O 1
ATOM 1005 N N . LEU A 1 128 ? -1.306 1.918 -9.580 1.00 94.81 128 LEU A N 1
ATOM 1006 C CA . LEU A 1 128 ? -1.580 0.732 -10.399 1.00 94.81 128 LEU A CA 1
ATOM 1007 C C . LEU A 1 128 ? -2.213 1.104 -11.743 1.00 94.81 128 LEU A C 1
ATOM 1009 O O . LEU A 1 128 ? -1.782 0.604 -12.779 1.00 94.81 128 LEU A O 1
ATOM 1013 N N . VAL A 1 129 ? -3.186 2.019 -11.743 1.00 95.50 129 VAL A N 1
ATOM 1014 C CA . VAL A 1 129 ? -3.833 2.508 -12.970 1.00 95.50 129 VAL A CA 1
ATOM 1015 C C . VAL A 1 129 ? -2.834 3.239 -13.870 1.00 95.50 129 VAL A C 1
ATOM 1017 O O . VAL A 1 129 ? -2.829 3.020 -15.081 1.00 95.50 129 VAL A O 1
ATOM 1020 N N . ILE A 1 130 ? -1.946 4.070 -13.316 1.00 93.62 130 ILE A N 1
ATOM 1021 C CA . ILE A 1 130 ? -0.908 4.754 -14.106 1.00 93.62 130 ILE A CA 1
ATOM 1022 C C . ILE A 1 130 ? 0.052 3.736 -14.738 1.00 93.62 130 ILE A C 1
ATOM 1024 O O . ILE A 1 130 ? 0.373 3.844 -15.920 1.00 93.62 130 ILE A O 1
ATOM 1028 N N . ILE A 1 131 ? 0.486 2.724 -13.984 1.00 91.31 131 ILE A N 1
ATOM 1029 C CA . ILE A 1 131 ? 1.376 1.675 -14.502 1.00 91.31 131 ILE A CA 1
ATOM 1030 C C . ILE A 1 131 ? 0.669 0.863 -15.596 1.00 91.31 131 ILE A C 1
ATOM 1032 O O . ILE A 1 131 ? 1.228 0.660 -16.672 1.00 91.31 131 ILE A O 1
ATOM 1036 N N . TYR A 1 132 ? -0.582 0.465 -15.363 1.00 90.81 132 TYR A N 1
ATOM 1037 C CA . TYR A 1 132 ? -1.382 -0.299 -16.321 1.00 90.81 132 TYR A CA 1
ATOM 1038 C C . TYR A 1 132 ? -1.686 0.482 -17.607 1.00 90.81 132 TYR A C 1
ATOM 1040 O O . TYR A 1 132 ? -1.631 -0.064 -18.706 1.00 90.81 132 TYR A O 1
ATOM 1048 N N . THR A 1 133 ? -1.985 1.777 -17.502 1.00 90.75 133 THR A N 1
ATOM 1049 C CA . THR A 1 133 ? -2.212 2.619 -18.687 1.00 90.75 133 THR A CA 1
ATOM 1050 C C . THR A 1 133 ? -0.938 2.772 -19.510 1.00 90.75 133 THR A C 1
ATOM 1052 O O . THR A 1 133 ? -1.011 2.703 -20.734 1.00 90.75 133 THR A O 1
ATOM 1055 N N . LYS A 1 134 ? 0.231 2.892 -18.864 1.00 85.69 134 LYS A N 1
ATOM 1056 C CA . LYS A 1 134 ? 1.525 2.882 -19.561 1.00 85.69 134 LYS A CA 1
ATOM 1057 C C . LYS A 1 134 ? 1.820 1.560 -20.247 1.00 85.69 134 LYS A C 1
ATOM 1059 O O . LYS A 1 134 ? 2.195 1.574 -21.415 1.00 85.69 134 LYS A O 1
ATOM 1064 N N . LEU A 1 135 ? 1.564 0.450 -19.564 1.00 85.00 135 LEU A N 1
ATOM 1065 C CA . LEU A 1 135 ? 1.619 -0.887 -20.144 1.00 85.00 135 LEU A CA 1
ATOM 1066 C C . LEU A 1 135 ? 0.772 -0.985 -21.416 1.00 85.00 135 LEU A C 1
ATOM 1068 O O . LEU A 1 135 ? 1.286 -1.373 -22.459 1.00 85.00 135 LEU A O 1
ATOM 1072 N N . ARG A 1 136 ? -0.489 -0.548 -21.354 1.00 84.56 136 ARG A N 1
ATOM 1073 C CA . ARG A 1 136 ? -1.395 -0.577 -22.505 1.00 84.56 136 ARG A CA 1
ATOM 1074 C C . ARG A 1 136 ? -0.866 0.241 -23.684 1.00 84.56 136 ARG A C 1
ATOM 1076 O O . ARG A 1 136 ? -0.824 -0.273 -24.790 1.00 84.56 136 ARG A O 1
ATOM 1083 N N . THR A 1 137 ? -0.406 1.469 -23.436 1.00 82.75 137 THR A N 1
ATOM 1084 C CA . THR A 1 137 ? 0.142 2.321 -24.506 1.00 82.75 137 THR A CA 1
ATOM 1085 C C . THR A 1 137 ? 1.405 1.735 -25.139 1.00 82.75 137 THR A C 1
ATOM 1087 O O . THR A 1 137 ? 1.602 1.874 -26.335 1.00 82.75 137 THR A O 1
ATOM 1090 N N . SER A 1 138 ? 2.251 1.043 -24.368 1.00 77.69 138 SER A N 1
ATOM 1091 C CA . SER A 1 138 ? 3.472 0.426 -24.904 1.00 77.69 138 SER A CA 1
ATOM 1092 C C . SER A 1 138 ? 3.199 -0.810 -25.763 1.00 77.69 138 SER A C 1
ATOM 1094 O O . SER A 1 138 ? 3.953 -1.067 -26.698 1.00 77.69 138 SER A O 1
ATOM 1096 N N . VAL A 1 139 ? 2.123 -1.547 -25.471 1.00 75.56 139 VAL A N 1
ATOM 1097 C CA . VAL A 1 139 ? 1.663 -2.667 -26.307 1.00 75.56 139 VAL A CA 1
ATOM 1098 C C . VAL A 1 139 ? 1.188 -2.164 -27.672 1.00 75.56 139 VAL A C 1
ATOM 1100 O O . VAL A 1 139 ? 1.504 -2.783 -28.686 1.00 75.56 139 VAL A O 1
ATOM 1103 N N . ASP A 1 140 ? 0.493 -1.023 -27.706 1.00 75.56 140 ASP A N 1
ATOM 1104 C CA . ASP A 1 140 ? 0.061 -0.390 -28.959 1.00 75.56 140 ASP A CA 1
ATOM 1105 C C . ASP A 1 140 ? 1.267 0.060 -29.819 1.00 75.56 140 ASP A C 1
ATOM 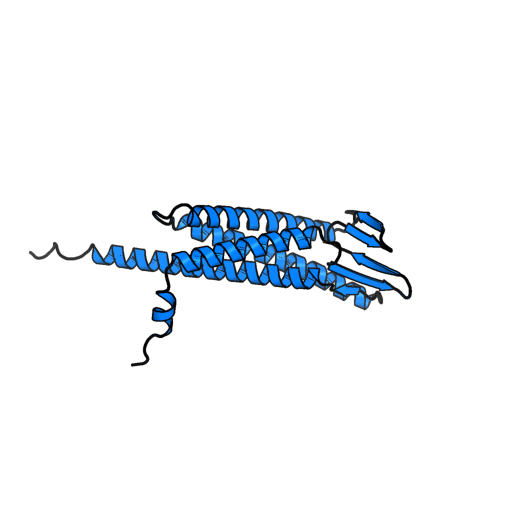1107 O O . ASP A 1 140 ? 1.214 -0.010 -31.045 1.00 75.56 140 ASP A O 1
ATOM 1111 N N . ASP A 1 141 ? 2.387 0.424 -29.181 1.00 73.69 141 ASP A N 1
ATOM 1112 C CA . ASP A 1 141 ? 3.652 0.825 -29.823 1.00 73.69 141 ASP A CA 1
ATOM 1113 C C . ASP A 1 141 ? 4.569 -0.366 -30.216 1.00 73.69 141 ASP A C 1
ATOM 1115 O O . ASP A 1 141 ? 5.761 -0.182 -30.471 1.00 73.69 141 ASP A O 1
ATOM 1119 N N . ALA A 1 142 ? 4.037 -1.596 -30.267 1.00 68.88 142 ALA A N 1
ATOM 1120 C CA . ALA A 1 142 ? 4.751 -2.841 -30.604 1.00 68.88 142 ALA A CA 1
ATOM 1121 C C . ALA A 1 142 ? 5.897 -3.243 -29.648 1.00 68.88 142 ALA A C 1
ATOM 1123 O O . ALA A 1 142 ? 6.726 -4.092 -29.985 1.00 68.88 142 ALA A O 1
ATOM 1124 N N . VAL A 1 143 ? 5.936 -2.691 -28.430 1.00 73.19 143 VAL A N 1
ATOM 1125 C CA . VAL A 1 143 ? 6.866 -3.128 -27.382 1.00 73.19 143 VAL A CA 1
ATOM 1126 C C . VAL A 1 143 ? 6.173 -4.157 -26.491 1.00 73.19 143 VAL A C 1
ATOM 1128 O O . VAL A 1 143 ? 5.183 -3.850 -25.828 1.00 73.19 143 VAL A O 1
ATOM 1131 N N . LEU A 1 144 ? 6.702 -5.386 -26.445 1.00 78.56 144 LEU A N 1
ATOM 1132 C CA . LEU A 1 144 ? 6.144 -6.459 -25.617 1.00 78.56 144 LEU A CA 1
ATOM 1133 C C . LEU A 1 144 ? 6.449 -6.193 -24.136 1.00 78.56 144 LEU A C 1
ATOM 1135 O O . LEU A 1 144 ? 7.512 -6.544 -23.616 1.00 78.56 144 LEU A O 1
ATOM 1139 N N . LEU A 1 145 ? 5.508 -5.529 -23.470 1.00 82.94 145 LEU A N 1
ATOM 1140 C CA . LEU A 1 145 ? 5.557 -5.246 -22.046 1.00 82.94 145 LEU A CA 1
ATOM 1141 C C . LEU A 1 145 ? 4.535 -6.127 -21.325 1.00 82.94 145 LEU A C 1
ATOM 1143 O O . LEU A 1 145 ? 3.383 -6.208 -21.744 1.00 82.94 145 LEU A O 1
ATOM 1147 N N . SER A 1 146 ? 4.957 -6.801 -20.257 1.00 86.44 146 SER A N 1
ATOM 1148 C CA . SER A 1 146 ? 4.113 -7.709 -19.472 1.00 86.44 146 SER A CA 1
ATOM 1149 C C . SER A 1 146 ? 4.138 -7.329 -17.990 1.00 86.44 146 SER A C 1
ATOM 1151 O O . SER A 1 146 ? 5.203 -6.978 -17.473 1.00 86.44 146 SER A O 1
ATOM 1153 N N . PRO A 1 147 ? 3.003 -7.408 -17.268 1.00 89.50 147 PRO A N 1
ATOM 1154 C CA . PRO A 1 147 ? 3.005 -7.287 -15.817 1.00 89.50 147 PRO A CA 1
ATOM 1155 C C . PRO A 1 147 ? 3.712 -8.491 -15.178 1.00 89.50 147 PRO A C 1
ATOM 1157 O O . PRO A 1 147 ? 3.526 -9.634 -15.598 1.00 89.50 147 PRO A O 1
ATOM 1160 N N . CYS A 1 148 ? 4.499 -8.229 -14.137 1.00 89.94 148 CYS A N 1
ATOM 1161 C CA . CYS A 1 148 ? 5.171 -9.247 -13.331 1.00 89.94 148 CYS A CA 1
ATOM 1162 C C . CYS A 1 148 ? 4.514 -9.413 -11.952 1.00 89.94 148 CYS A C 1
ATOM 1164 O O . CYS A 1 148 ? 3.510 -8.780 -11.623 1.00 89.94 148 CYS A O 1
ATOM 1166 N N . GLN A 1 149 ? 5.102 -10.283 -11.128 1.00 91.19 149 GLN A N 1
ATOM 1167 C CA . GLN A 1 149 ? 4.612 -10.640 -9.798 1.00 91.19 149 GLN A CA 1
ATOM 1168 C C . GLN A 1 149 ? 4.324 -9.423 -8.899 1.00 91.19 149 GLN A C 1
ATOM 1170 O O . GLN A 1 149 ? 3.296 -9.411 -8.218 1.00 91.19 149 GLN A O 1
ATOM 1175 N N . ASP A 1 150 ? 5.175 -8.390 -8.908 1.00 93.06 150 ASP A N 1
ATOM 1176 C CA . ASP A 1 150 ? 5.009 -7.244 -8.002 1.00 93.06 150 ASP A CA 1
ATOM 1177 C C . ASP A 1 150 ? 3.795 -6.387 -8.356 1.00 93.06 150 ASP A C 1
ATOM 1179 O O . ASP A 1 150 ? 3.189 -5.787 -7.468 1.00 93.06 150 ASP A O 1
ATOM 1183 N N . PHE A 1 151 ? 3.385 -6.375 -9.629 1.00 93.56 151 PHE A N 1
ATOM 1184 C CA . PHE A 1 151 ? 2.158 -5.702 -10.046 1.00 93.56 151 PHE A CA 1
ATOM 1185 C C . PHE A 1 151 ? 0.931 -6.348 -9.385 1.00 93.56 151 PHE A C 1
ATOM 1187 O O . PHE A 1 151 ? 0.098 -5.654 -8.800 1.00 93.56 151 PHE A O 1
ATOM 1194 N N . PHE A 1 152 ? 0.855 -7.683 -9.392 1.00 94.25 152 PHE A N 1
ATOM 1195 C CA . PHE A 1 152 ? -0.232 -8.424 -8.743 1.00 94.25 152 PHE A CA 1
ATOM 1196 C C . PHE A 1 152 ? -0.181 -8.319 -7.214 1.00 94.25 152 PHE A C 1
ATOM 1198 O O . PHE A 1 152 ? -1.224 -8.180 -6.572 1.00 94.25 152 PHE A O 1
ATOM 1205 N N . LEU A 1 153 ? 1.017 -8.316 -6.622 1.00 94.75 153 LEU A N 1
ATOM 1206 C CA . LEU A 1 153 ? 1.194 -8.014 -5.198 1.00 94.75 153 LEU A CA 1
ATOM 1207 C C . LEU A 1 153 ? 0.731 -6.589 -4.866 1.00 94.75 153 LEU A C 1
ATOM 1209 O O . LEU A 1 153 ? 0.113 -6.378 -3.828 1.00 94.75 153 LEU A O 1
ATOM 1213 N N . GLY A 1 154 ? 0.945 -5.620 -5.758 1.00 95.25 154 GLY A N 1
ATOM 1214 C CA . GLY A 1 154 ? 0.391 -4.274 -5.639 1.00 95.25 154 GLY A CA 1
ATOM 1215 C C . GLY A 1 154 ? -1.139 -4.264 -5.616 1.00 95.25 154 GLY A C 1
ATOM 1216 O O . GLY A 1 154 ? -1.731 -3.602 -4.761 1.00 95.25 154 GLY A O 1
ATOM 1217 N N . CYS A 1 155 ? -1.792 -5.041 -6.489 1.00 95.56 155 CYS A N 1
ATOM 1218 C CA . CYS A 1 155 ? -3.247 -5.226 -6.455 1.00 95.56 155 CYS A CA 1
ATOM 1219 C C . CYS A 1 155 ? -3.712 -5.832 -5.124 1.00 95.56 155 CYS A C 1
ATOM 1221 O O . CYS A 1 155 ? -4.684 -5.357 -4.537 1.00 95.56 155 CYS A O 1
ATOM 1223 N N . PHE A 1 156 ? -2.999 -6.844 -4.623 1.00 95.75 156 PHE A N 1
ATOM 1224 C CA . PHE A 1 156 ? -3.280 -7.447 -3.322 1.00 95.75 156 PHE A CA 1
ATOM 1225 C C . PHE A 1 156 ? -3.154 -6.429 -2.179 1.00 95.75 156 PHE A C 1
ATOM 1227 O O . PHE A 1 156 ? -4.048 -6.342 -1.337 1.00 95.75 156 PHE A O 1
ATOM 1234 N N . VAL A 1 157 ? -2.106 -5.598 -2.192 1.00 96.06 157 VAL A N 1
ATOM 1235 C CA . VAL A 1 157 ? -1.898 -4.538 -1.194 1.00 96.06 157 VAL A CA 1
ATOM 1236 C C . VAL A 1 157 ? -3.031 -3.515 -1.200 1.00 96.06 157 VAL A C 1
ATOM 1238 O O . VAL A 1 157 ? -3.528 -3.116 -0.144 1.00 96.06 157 VAL A O 1
ATOM 1241 N N . PHE A 1 158 ? -3.475 -3.107 -2.390 1.00 95.69 158 PHE A N 1
ATOM 1242 C CA . PHE A 1 158 ? -4.631 -2.228 -2.550 1.00 95.69 158 PHE A CA 1
ATOM 1243 C C . PHE A 1 158 ? -5.897 -2.839 -1.927 1.00 95.69 158 PHE A C 1
ATOM 1245 O O . PHE A 1 158 ? -6.553 -2.187 -1.110 1.00 95.69 158 PHE A O 1
ATOM 1252 N N . VAL A 1 159 ? -6.219 -4.090 -2.274 1.00 96.38 159 VAL A N 1
ATOM 1253 C CA . VAL A 1 159 ? -7.411 -4.784 -1.760 1.00 96.38 159 VAL A CA 1
ATOM 1254 C C . VAL A 1 159 ? -7.353 -4.904 -0.240 1.00 96.38 159 VAL A C 1
ATOM 1256 O O . VAL A 1 159 ? -8.354 -4.651 0.429 1.00 96.38 159 VAL A O 1
ATOM 1259 N N . LEU A 1 160 ? -6.187 -5.227 0.322 1.00 95.19 160 LEU A N 1
ATOM 1260 C CA . LEU A 1 160 ? -6.013 -5.306 1.768 1.00 95.19 160 LEU A CA 1
ATOM 1261 C C . LEU A 1 160 ? -6.180 -3.953 2.459 1.00 95.19 160 LEU A C 1
ATOM 1263 O O . LEU A 1 160 ? -6.870 -3.895 3.474 1.00 95.19 160 LEU A O 1
ATOM 1267 N N . PHE A 1 161 ? -5.615 -2.861 1.933 1.00 95.06 161 PHE A N 1
ATOM 1268 C CA . PHE A 1 161 ? -5.846 -1.531 2.511 1.00 95.06 161 PHE A CA 1
ATOM 1269 C C . PHE A 1 161 ? -7.329 -1.163 2.508 1.00 95.06 161 PHE A C 1
ATOM 1271 O O . PHE A 1 161 ? -7.844 -0.665 3.511 1.00 95.06 161 PHE A O 1
ATOM 1278 N N . PHE A 1 162 ? -8.027 -1.449 1.409 1.00 94.75 162 PHE A N 1
ATOM 1279 C CA . PHE A 1 162 ? -9.456 -1.191 1.307 1.00 94.75 162 PHE A CA 1
ATOM 1280 C C . PHE A 1 162 ? -10.261 -2.051 2.291 1.00 94.75 162 PHE A C 1
ATOM 1282 O O . PHE A 1 162 ? -11.093 -1.527 3.032 1.00 94.75 162 PHE A O 1
ATOM 1289 N N . ALA A 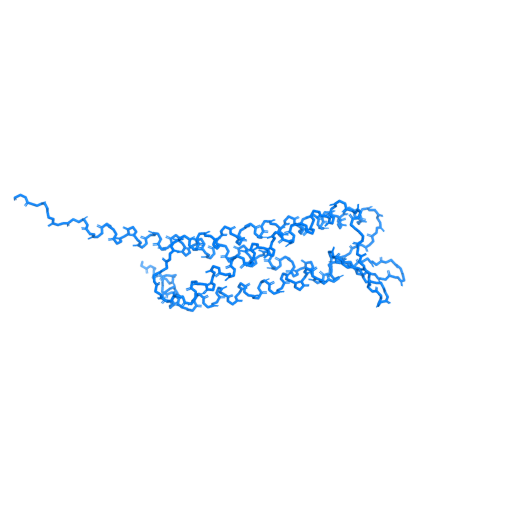1 163 ? -9.964 -3.350 2.381 1.00 93.81 163 ALA A N 1
ATOM 1290 C CA . ALA A 1 163 ? -10.593 -4.250 3.343 1.00 93.81 163 ALA A CA 1
ATOM 1291 C C . ALA A 1 163 ? -10.370 -3.764 4.784 1.00 93.81 163 ALA A C 1
ATOM 1293 O O . ALA A 1 163 ? -11.335 -3.586 5.525 1.00 93.81 163 ALA A O 1
ATOM 1294 N N . LEU A 1 164 ? -9.131 -3.441 5.164 1.00 92.25 164 LEU A N 1
ATOM 1295 C CA . LEU A 1 164 ? -8.804 -2.903 6.488 1.00 92.25 164 LEU A CA 1
ATOM 1296 C C . LEU A 1 164 ? -9.534 -1.585 6.785 1.00 92.25 164 LEU A C 1
ATOM 1298 O O . LEU A 1 164 ? -9.971 -1.371 7.917 1.00 92.25 164 LEU A O 1
ATOM 1302 N N . ALA A 1 165 ? -9.707 -0.715 5.787 1.00 92.94 165 ALA A N 1
ATOM 1303 C CA . ALA A 1 165 ? -10.498 0.502 5.929 1.00 92.94 165 ALA A CA 1
ATOM 1304 C C . ALA A 1 165 ? -11.980 0.183 6.203 1.00 92.94 165 ALA A C 1
ATOM 1306 O O . ALA A 1 165 ? -12.542 0.692 7.170 1.00 92.94 165 ALA A O 1
ATOM 1307 N N . THR A 1 166 ? -12.609 -0.698 5.418 1.00 91.50 166 THR A N 1
ATOM 1308 C CA . THR A 1 166 ? -14.028 -1.068 5.617 1.00 91.50 166 THR A CA 1
ATOM 1309 C C . THR A 1 166 ? -14.283 -1.704 6.985 1.00 91.50 166 THR A C 1
ATOM 1311 O O . THR A 1 166 ? -15.242 -1.359 7.671 1.00 91.50 166 THR A O 1
ATOM 1314 N N . VAL A 1 167 ? -13.366 -2.565 7.414 1.00 88.94 167 VAL A N 1
ATOM 1315 C CA . VAL A 1 167 ? -13.335 -3.238 8.716 1.00 88.94 167 VAL A CA 1
ATOM 1316 C C . VAL A 1 167 ? -13.235 -2.205 9.853 1.00 88.94 167 VAL A C 1
ATOM 1318 O O . VAL A 1 167 ? -14.048 -2.216 10.778 1.00 88.94 167 VAL A O 1
ATOM 1321 N N . ASN A 1 168 ? -12.329 -1.225 9.747 1.00 87.88 168 ASN A N 1
ATOM 1322 C CA . ASN A 1 168 ? -12.235 -0.102 10.692 1.00 87.88 168 ASN A CA 1
ATOM 1323 C C . ASN A 1 168 ? -13.509 0.752 10.753 1.00 87.88 168 ASN A C 1
ATOM 1325 O O . ASN A 1 168 ? -13.958 1.116 11.840 1.00 87.88 168 ASN A O 1
ATOM 1329 N N . LEU A 1 169 ? -14.087 1.084 9.596 1.00 89.44 169 LEU A N 1
ATOM 1330 C CA . LEU A 1 169 ? -15.300 1.896 9.511 1.00 89.44 169 LEU A CA 1
ATOM 1331 C C . LEU A 1 169 ? -16.487 1.186 10.162 1.00 89.44 169 LEU A C 1
ATOM 1333 O O . LEU A 1 169 ? -17.248 1.788 10.919 1.00 89.44 169 LEU A O 1
ATOM 1337 N N . TRP A 1 170 ? -16.636 -0.105 9.889 1.00 87.69 170 TRP A N 1
ATOM 1338 C CA . TRP A 1 170 ? -17.705 -0.899 10.466 1.00 87.69 170 TRP A CA 1
ATOM 1339 C C . TRP A 1 170 ? -17.569 -1.022 11.988 1.00 87.69 170 TRP A C 1
ATOM 1341 O O . TRP A 1 170 ? -18.541 -0.799 12.713 1.00 87.69 170 TRP A O 1
ATOM 1351 N N . TRP A 1 171 ? -16.349 -1.246 12.484 1.00 83.94 171 TRP A N 1
ATOM 1352 C CA . TRP A 1 171 ? -16.063 -1.231 13.919 1.00 83.94 171 TRP A CA 1
ATOM 1353 C C . TRP A 1 171 ? -16.386 0.123 14.568 1.00 83.94 171 TRP A C 1
ATOM 1355 O O . TRP A 1 171 ? -17.030 0.179 15.617 1.00 83.94 171 TRP A O 1
ATOM 1365 N N . TYR A 1 172 ? -16.013 1.226 13.913 1.00 84.88 172 TYR A N 1
ATOM 1366 C CA . TYR A 1 172 ? -16.353 2.579 14.351 1.00 84.88 172 TYR A CA 1
ATOM 1367 C C . TYR A 1 172 ? -17.872 2.778 14.471 1.00 84.88 172 TYR A C 1
ATOM 1369 O O . TYR A 1 172 ? -18.352 3.250 15.503 1.00 84.88 172 TYR A O 1
ATOM 1377 N N . MET A 1 173 ? -18.647 2.372 13.459 1.00 86.38 173 MET A N 1
ATOM 1378 C CA . MET A 1 173 ? -20.110 2.480 13.494 1.00 86.38 173 MET A CA 1
ATOM 1379 C C . MET A 1 173 ? -20.715 1.664 14.640 1.00 86.38 173 MET A C 1
ATOM 1381 O O . MET A 1 173 ? -21.613 2.148 15.333 1.00 86.38 173 MET A O 1
ATOM 1385 N N . HIS A 1 174 ? -20.196 0.457 14.880 1.00 83.69 174 HIS A N 1
ATOM 1386 C CA . HIS A 1 174 ? -20.642 -0.382 15.986 1.00 83.69 174 HIS A CA 1
ATOM 1387 C C . HIS A 1 174 ? -20.385 0.296 17.341 1.00 83.69 174 HIS A C 1
ATOM 1389 O O . HIS A 1 174 ? -21.307 0.402 18.154 1.00 83.69 174 HIS A O 1
ATOM 1395 N N . LEU A 1 175 ? -19.186 0.849 17.559 1.00 80.00 175 LEU A N 1
ATOM 1396 C CA . LEU A 1 175 ? -18.859 1.605 18.774 1.00 80.00 175 LEU A CA 1
ATOM 1397 C C . LEU A 1 175 ? -19.791 2.806 18.975 1.00 80.00 175 LEU A C 1
ATOM 1399 O O . LEU A 1 175 ? -20.343 2.975 20.061 1.00 80.00 175 LEU A O 1
ATOM 1403 N N . VAL A 1 176 ? -20.021 3.610 17.933 1.00 84.19 176 VAL A N 1
ATOM 1404 C CA . VAL A 1 176 ? -20.922 4.774 18.003 1.00 84.19 176 VAL A CA 1
ATOM 1405 C C . VAL A 1 176 ? -22.355 4.346 18.330 1.00 84.19 176 VAL A C 1
ATOM 1407 O O . VAL A 1 176 ? -23.024 4.991 19.140 1.00 84.19 176 VAL A O 1
ATOM 1410 N N . SER A 1 177 ? -22.832 3.243 17.747 1.00 83.81 177 SER A N 1
ATOM 1411 C CA . SER A 1 177 ? -24.171 2.717 18.029 1.00 83.81 177 SER A CA 1
ATOM 1412 C C . SER A 1 177 ? -24.321 2.245 19.481 1.00 83.81 177 SER A C 1
ATOM 1414 O O . SER A 1 177 ? -25.339 2.528 20.115 1.00 83.81 177 SER A O 1
ATOM 1416 N N . ALA A 1 178 ? -23.291 1.601 20.041 1.00 80.44 178 ALA A N 1
ATOM 1417 C CA . ALA A 1 178 ? -23.277 1.151 21.428 1.00 80.44 178 ALA A CA 1
ATOM 1418 C C . ALA A 1 178 ? -23.274 2.334 22.411 1.00 80.44 178 ALA A C 1
ATOM 1420 O O . ALA A 1 178 ? -24.021 2.320 23.388 1.00 80.44 178 ALA A O 1
ATOM 1421 N N . GLN A 1 179 ? -22.502 3.388 22.119 1.00 80.75 179 GLN A N 1
ATOM 1422 C CA . GLN A 1 179 ? -22.485 4.616 22.923 1.00 80.75 179 GLN A CA 1
ATOM 1423 C C . GLN A 1 179 ? -23.853 5.313 22.926 1.00 80.75 179 GLN A C 1
ATOM 1425 O O . GLN A 1 179 ? -24.329 5.725 23.982 1.00 80.75 179 GLN A O 1
ATOM 1430 N N . LYS A 1 180 ? -24.526 5.392 21.767 1.00 82.00 180 LYS A N 1
ATOM 1431 C CA . LYS A 1 180 ? -25.882 5.958 21.676 1.00 82.00 180 LYS A CA 1
ATOM 1432 C C . LYS A 1 180 ? -26.886 5.181 22.530 1.00 82.00 180 LYS A C 1
ATOM 1434 O O . LYS A 1 180 ? -27.618 5.798 23.293 1.00 82.00 180 LYS A O 1
ATOM 1439 N N . LYS A 1 181 ? -26.884 3.843 22.450 1.00 82.44 181 LYS A N 1
ATOM 1440 C CA . LYS A 1 181 ? -27.773 2.986 23.260 1.00 82.44 181 LYS A CA 1
ATOM 1441 C C . LYS A 1 181 ? -27.552 3.185 24.766 1.00 82.44 181 LYS A C 1
ATOM 1443 O O . LYS A 1 181 ? -28.525 3.285 25.507 1.00 82.44 181 LYS A O 1
ATOM 1448 N N . ALA A 1 182 ? -26.296 3.289 25.204 1.00 75.88 182 ALA A N 1
ATOM 1449 C CA . ALA A 1 182 ? -25.961 3.538 26.607 1.00 75.88 182 ALA A CA 1
ATOM 1450 C C . ALA A 1 182 ? -26.426 4.925 27.090 1.00 75.88 182 ALA A C 1
ATOM 1452 O O . ALA A 1 182 ? -26.924 5.042 28.203 1.00 75.88 182 ALA A O 1
ATOM 1453 N N . ALA A 1 183 ? -26.323 5.962 26.250 1.00 76.06 183 ALA A N 1
ATOM 1454 C CA . ALA A 1 183 ? -26.793 7.306 26.589 1.00 76.06 183 ALA A CA 1
ATOM 1455 C C . ALA A 1 183 ? -28.325 7.385 26.730 1.00 76.06 183 ALA A C 1
ATOM 1457 O O . ALA A 1 183 ? -28.817 8.088 27.605 1.00 76.06 183 ALA A O 1
ATOM 1458 N N . THR A 1 184 ? -29.081 6.644 25.911 1.00 74.38 184 THR A N 1
ATOM 1459 C CA . THR A 1 184 ? -30.555 6.611 25.979 1.00 74.38 184 THR A CA 1
ATOM 1460 C C . THR A 1 184 ? -31.085 5.830 27.188 1.00 74.38 184 THR A C 1
ATOM 1462 O 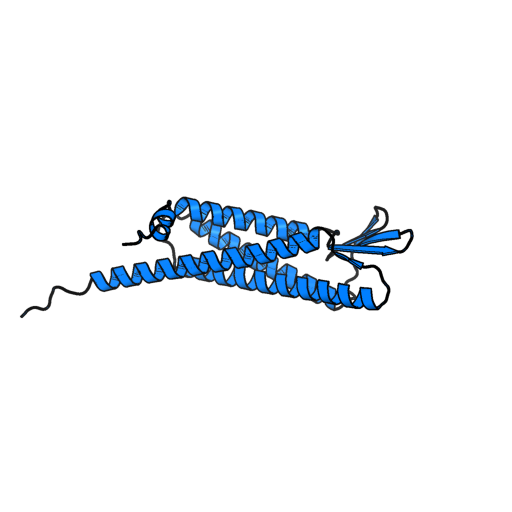O . THR A 1 184 ? -32.172 6.122 27.666 1.00 74.38 184 THR A O 1
ATOM 1465 N N . GLN A 1 185 ? -30.333 4.861 27.724 1.00 61.84 185 GLN A N 1
ATOM 1466 C CA . GLN A 1 185 ? -30.737 4.125 28.934 1.00 61.84 185 GLN A CA 1
ATOM 1467 C C . GLN A 1 185 ? -30.582 4.926 30.238 1.00 61.84 185 GLN A C 1
ATOM 1469 O O . GLN A 1 185 ? -31.145 4.527 31.252 1.00 61.84 185 GLN A O 1
ATOM 1474 N N . ILE A 1 186 ? -29.843 6.039 30.232 1.00 60.09 186 ILE A N 1
ATOM 1475 C CA . ILE A 1 186 ? -29.614 6.875 31.426 1.00 60.09 186 ILE A CA 1
ATOM 1476 C C . ILE A 1 186 ? -30.745 7.914 31.620 1.00 60.09 186 ILE A C 1
ATOM 1478 O O . ILE A 1 186 ? -30.865 8.517 32.681 1.00 60.09 186 ILE A O 1
ATOM 1482 N N . THR A 1 187 ? -31.631 8.083 30.637 1.00 58.84 187 THR A N 1
ATOM 1483 C CA . THR A 1 187 ? -32.779 9.006 30.659 1.00 58.84 187 THR A CA 1
ATOM 1484 C C . THR A 1 187 ? -34.032 8.246 30.208 1.00 58.84 187 THR A C 1
ATOM 1486 O O . THR A 1 187 ? -34.298 8.243 29.004 1.00 58.84 187 THR A O 1
ATOM 1489 N N . PRO A 1 188 ? -34.784 7.529 31.085 1.00 53.72 188 PRO A N 1
ATOM 1490 C CA . PRO A 1 188 ? -35.819 8.181 31.924 1.00 53.72 188 PRO A CA 1
ATOM 1491 C C . PRO A 1 188 ? -36.321 7.387 33.176 1.00 53.72 188 PRO A C 1
ATOM 1493 O O . PRO A 1 188 ? -36.796 6.263 33.033 1.00 53.72 188 PRO A O 1
ATOM 1496 N N . ALA A 1 189 ? -36.348 7.982 34.382 1.00 53.59 189 ALA A N 1
ATOM 1497 C CA . ALA A 1 189 ? -37.243 7.546 35.486 1.0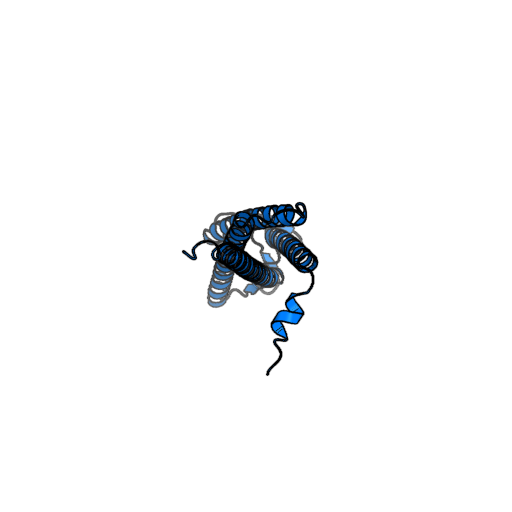0 53.59 189 ALA A CA 1
ATOM 1498 C C . ALA A 1 189 ? -37.395 8.552 36.660 1.00 53.59 189 ALA A C 1
ATOM 1500 O O . ALA A 1 189 ? -37.745 8.132 37.759 1.00 53.59 189 ALA A O 1
ATOM 1501 N N . GLU A 1 190 ? -37.135 9.854 36.485 1.00 51.44 190 GLU A N 1
ATOM 1502 C CA . GLU A 1 190 ? -37.237 10.830 37.595 1.00 51.44 190 GLU A CA 1
ATOM 1503 C C . GLU A 1 190 ? -38.044 12.077 37.215 1.00 51.44 190 GLU A C 1
ATOM 1505 O O . GLU A 1 190 ? -37.684 13.194 37.542 1.00 51.44 190 GLU A O 1
ATOM 1510 N N . GLU A 1 191 ? -39.155 11.886 36.504 1.00 52.91 191 GLU A N 1
ATOM 1511 C CA . GLU A 1 191 ? -40.243 12.867 36.446 1.00 52.91 191 GLU A CA 1
ATOM 1512 C C . GLU A 1 191 ? -41.566 12.095 36.422 1.00 52.91 191 GLU A C 1
ATOM 1514 O O . GLU A 1 191 ? -42.105 11.757 35.370 1.00 52.91 191 GLU A O 1
ATOM 1519 N N . ALA A 1 192 ? -42.073 11.763 37.606 1.00 47.91 192 ALA A N 1
ATOM 1520 C CA . ALA A 1 192 ? -43.491 11.509 37.806 1.00 47.91 192 ALA A CA 1
ATOM 1521 C C . ALA A 1 192 ? -43.941 12.405 38.977 1.00 47.91 192 ALA A C 1
ATOM 1523 O O . ALA A 1 192 ? -43.322 12.317 40.041 1.00 47.91 192 ALA A O 1
ATOM 1524 N N . PRO A 1 193 ? -44.911 13.313 38.757 1.00 58.88 193 PRO A N 1
ATOM 1525 C CA . PRO A 1 193 ? -45.398 14.263 39.758 1.00 58.88 193 PRO A CA 1
ATOM 1526 C C . PRO A 1 193 ? -46.201 13.607 40.887 1.00 58.88 193 PRO A C 1
ATOM 1528 O O . PRO A 1 193 ? -46.787 12.522 40.657 1.00 58.88 193 PRO A O 1
#

Sequence (193 aa):
MEADTTEEFFKLRPGFYKKLQYGAGCVNFLVLIIITISPYWLEYSAEANNFTMGVWTYCFQKKCGLVSARSVYLFVVRALFIIAIGCGLTALITSWTSFSHCLKENTDKAMMSFVTNFIAAICMLTALVIIYTKLRTSVDDAVLLSPCQDFFLGCFVFVLFFALATVNLWWYMHLVSAQKKAATQITPAEEAP